Protein AF-A0A195B683-F1 (afdb_monomer_lite)

Structure (mmCIF, N/CA/C/O backbone):
data_AF-A0A195B683-F1
#
_entry.id   AF-A0A195B683-F1
#
loop_
_atom_site.group_PDB
_atom_site.id
_atom_site.type_symbol
_atom_site.label_atom_id
_atom_site.label_alt_id
_atom_site.label_comp_id
_atom_site.label_asym_id
_atom_site.label_entity_id
_atom_site.label_seq_id
_atom_site.pdbx_PDB_ins_code
_atom_site.Cartn_x
_atom_site.Cartn_y
_atom_site.Cartn_z
_atom_site.occupancy
_atom_site.B_iso_or_equiv
_atom_site.auth_seq_id
_atom_site.auth_comp_id
_atom_site.auth_asym_id
_atom_site.auth_atom_id
_atom_site.pdbx_PDB_model_num
ATOM 1 N N . MET A 1 1 ? 30.094 9.099 -14.189 1.00 31.06 1 MET A N 1
ATOM 2 C CA . MET A 1 1 ? 28.803 9.015 -13.476 1.00 31.06 1 MET A CA 1
ATO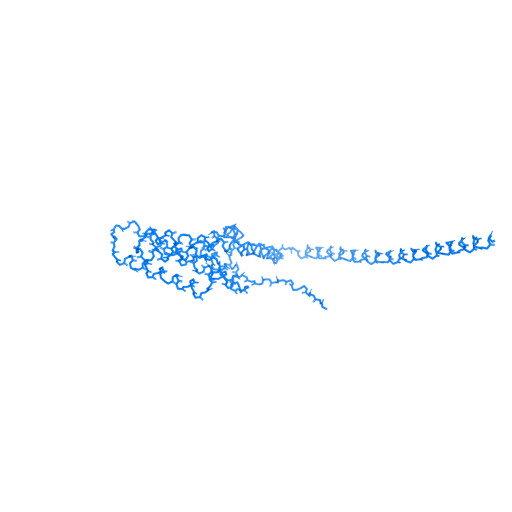M 3 C C . MET A 1 1 ? 27.978 7.927 -14.142 1.00 31.06 1 MET A C 1
ATOM 5 O O . MET A 1 1 ? 27.291 8.203 -15.113 1.00 31.06 1 MET A O 1
ATOM 9 N N . SER A 1 2 ? 28.156 6.676 -13.718 1.00 27.56 2 SER A N 1
ATOM 10 C CA . SER A 1 2 ? 27.418 5.532 -14.259 1.00 27.56 2 SER A CA 1
ATOM 11 C C . SER A 1 2 ? 26.470 5.057 -13.171 1.00 27.56 2 SER A C 1
ATOM 13 O O . SER A 1 2 ? 26.929 4.576 -12.137 1.00 27.56 2 SER A O 1
ATOM 15 N N . LEU A 1 3 ? 25.168 5.241 -13.391 1.00 29.98 3 LEU A N 1
ATOM 16 C CA . LEU A 1 3 ? 24.110 4.561 -12.650 1.00 29.98 3 LEU A CA 1
ATOM 17 C C . LEU A 1 3 ? 24.214 3.078 -13.006 1.00 29.98 3 LEU A C 1
ATOM 19 O O . LEU A 1 3 ? 23.629 2.604 -13.976 1.00 29.98 3 LEU A O 1
ATOM 23 N N . SER A 1 4 ? 25.077 2.372 -12.282 1.00 32.16 4 SER A N 1
ATOM 24 C CA . SER A 1 4 ? 25.203 0.928 -12.385 1.00 32.16 4 SER A CA 1
ATOM 25 C C . SER A 1 4 ? 23.853 0.309 -12.056 1.00 32.16 4 SER A C 1
ATOM 27 O O . SER A 1 4 ? 23.285 0.598 -11.005 1.00 32.16 4 SER A O 1
ATOM 29 N N . ASN A 1 5 ? 23.379 -0.534 -12.973 1.00 33.06 5 ASN A N 1
ATOM 30 C CA . ASN A 1 5 ? 22.256 -1.452 -12.844 1.00 33.06 5 ASN A CA 1
ATOM 31 C C . ASN A 1 5 ? 22.357 -2.289 -11.555 1.00 33.06 5 ASN A C 1
ATOM 33 O O . ASN A 1 5 ? 22.694 -3.473 -11.594 1.00 33.06 5 ASN A O 1
ATOM 37 N N . GLN A 1 6 ? 22.036 -1.700 -10.404 1.00 35.50 6 GLN A N 1
ATOM 38 C CA . GLN A 1 6 ? 21.529 -2.445 -9.264 1.00 35.50 6 GLN A CA 1
ATOM 39 C C . GLN A 1 6 ? 20.121 -2.876 -9.649 1.00 35.50 6 GLN A C 1
ATOM 41 O O . GLN A 1 6 ? 19.120 -2.235 -9.348 1.00 35.50 6 GLN A O 1
ATOM 46 N N . MET A 1 7 ? 20.081 -3.971 -10.401 1.00 35.47 7 MET A N 1
ATOM 47 C CA . MET A 1 7 ? 18.955 -4.881 -10.439 1.00 35.47 7 MET A CA 1
ATOM 48 C C . MET A 1 7 ? 18.571 -5.097 -8.974 1.00 35.47 7 MET A C 1
ATOM 50 O O . MET A 1 7 ? 19.357 -5.682 -8.226 1.00 35.47 7 MET A O 1
ATOM 54 N N . PHE A 1 8 ? 17.451 -4.511 -8.539 1.00 39.09 8 PHE A N 1
ATOM 55 C CA . PHE A 1 8 ? 16.894 -4.710 -7.207 1.00 39.09 8 PHE A CA 1
ATOM 56 C C . PHE A 1 8 ? 16.569 -6.199 -7.091 1.00 39.09 8 PHE A C 1
ATOM 58 O O . PHE A 1 8 ? 15.453 -6.628 -7.365 1.00 39.09 8 PHE A O 1
ATOM 65 N N . LYS A 1 9 ? 17.575 -7.007 -6.738 1.00 39.34 9 LYS A N 1
ATOM 66 C CA . LYS A 1 9 ? 17.395 -8.355 -6.222 1.00 39.34 9 LYS A CA 1
ATOM 67 C C . LYS A 1 9 ? 16.691 -8.158 -4.901 1.00 39.34 9 LYS A C 1
ATOM 69 O O . LYS A 1 9 ? 17.306 -7.947 -3.858 1.00 39.34 9 LYS A O 1
ATOM 74 N N . CYS A 1 10 ? 15.378 -8.077 -5.005 1.00 42.62 10 CYS A N 1
ATOM 75 C CA . CYS A 1 10 ? 14.542 -7.958 -3.858 1.00 42.62 10 CYS A CA 1
ATOM 76 C C . CYS A 1 10 ? 14.497 -9.352 -3.233 1.00 42.62 10 CYS A C 1
ATOM 78 O O . CYS A 1 10 ? 13.567 -10.110 -3.486 1.00 42.62 10 CYS A O 1
ATOM 80 N N . ASP A 1 11 ? 15.448 -9.674 -2.351 1.00 45.75 11 ASP A N 1
ATOM 81 C CA . ASP A 1 11 ? 15.309 -10.763 -1.361 1.00 45.75 11 ASP A CA 1
ATOM 82 C C . ASP A 1 11 ? 14.157 -10.463 -0.363 1.00 45.75 11 ASP A C 1
ATOM 84 O O . ASP A 1 11 ? 14.088 -10.988 0.745 1.00 45.75 11 ASP A O 1
ATOM 88 N N . CYS A 1 12 ? 13.275 -9.530 -0.724 1.00 45.59 12 CYS A N 1
ATOM 89 C CA . CYS A 1 12 ? 12.742 -8.511 0.156 1.00 45.59 12 CYS A CA 1
ATOM 90 C C . CYS A 1 12 ? 11.622 -9.007 1.028 1.00 45.59 12 CYS A C 1
ATOM 92 O O . CYS A 1 12 ? 11.347 -8.403 2.054 1.00 45.59 12 CYS A O 1
ATOM 94 N N . ILE A 1 13 ? 10.917 -10.051 0.616 1.00 52.34 13 ILE A N 1
ATOM 95 C CA . ILE A 1 13 ? 9.709 -10.430 1.313 1.00 52.34 13 ILE A CA 1
ATOM 96 C C . ILE A 1 13 ? 9.697 -11.931 1.334 1.00 52.34 13 ILE A C 1
ATOM 98 O O . ILE A 1 13 ? 9.525 -12.580 0.306 1.00 52.34 13 ILE A O 1
ATOM 102 N N . LYS A 1 14 ? 9.943 -12.472 2.526 1.00 52.38 14 LYS A N 1
ATOM 103 C CA . LYS A 1 14 ? 9.763 -13.884 2.828 1.00 52.38 14 LYS A CA 1
ATOM 104 C C . LYS A 1 14 ? 8.291 -14.213 2.591 1.00 52.38 14 LYS A C 1
ATOM 106 O O . LYS A 1 14 ? 7.502 -14.271 3.528 1.00 52.38 14 LYS A O 1
ATOM 111 N N . THR A 1 15 ? 7.905 -14.467 1.344 1.00 52.03 15 THR A N 1
ATOM 112 C CA . THR A 1 15 ? 6.624 -15.072 0.968 1.00 52.03 15 THR A CA 1
ATOM 113 C C . THR A 1 15 ? 6.647 -16.552 1.342 1.00 52.03 15 THR A C 1
ATOM 115 O O . THR A 1 15 ? 6.271 -17.403 0.536 1.00 52.03 15 THR A O 1
ATOM 118 N N . ASN A 1 16 ? 7.157 -16.872 2.539 1.00 52.22 16 ASN A N 1
ATOM 119 C CA . ASN A 1 16 ? 7.279 -18.221 3.053 1.00 52.22 16 ASN A CA 1
ATOM 120 C C . ASN A 1 16 ? 5.890 -18.858 2.934 1.00 52.22 16 ASN A C 1
ATOM 122 O O . ASN A 1 16 ? 4.948 -18.493 3.643 1.00 52.22 16 ASN A O 1
ATOM 126 N N . ASN A 1 17 ? 5.777 -19.779 1.981 1.00 57.31 17 ASN A N 1
ATOM 127 C CA . ASN A 1 17 ? 4.607 -20.608 1.725 1.00 57.31 17 ASN A CA 1
ATOM 128 C C . ASN A 1 17 ? 3.331 -19.873 1.266 1.00 57.31 17 ASN A C 1
ATOM 130 O O . ASN A 1 17 ? 2.243 -20.337 1.590 1.00 57.31 17 ASN A O 1
ATOM 134 N N . LEU A 1 18 ? 3.414 -18.750 0.539 1.00 65.38 18 LEU A N 1
ATOM 135 C CA . LEU A 1 18 ? 2.233 -18.203 -0.152 1.00 65.38 18 LEU A CA 1
ATOM 136 C C . LEU A 1 18 ? 2.125 -18.737 -1.578 1.00 65.38 18 LEU A C 1
ATOM 138 O O . LEU A 1 18 ? 3.037 -18.571 -2.388 1.00 65.38 18 LEU A O 1
ATOM 142 N N . THR A 1 19 ? 0.982 -19.338 -1.899 1.00 67.19 19 THR A N 1
ATOM 143 C CA . THR A 1 19 ? 0.644 -19.684 -3.282 1.00 67.19 19 THR A CA 1
ATOM 144 C C . THR A 1 19 ? 0.361 -18.421 -4.100 1.00 67.19 19 THR A C 1
ATOM 146 O O . THR A 1 19 ? -0.005 -17.371 -3.567 1.00 67.19 19 THR A O 1
ATOM 149 N N . LYS A 1 20 ? 0.494 -18.515 -5.428 1.00 68.12 20 LYS A N 1
ATOM 150 C CA . LYS A 1 20 ? 0.173 -17.413 -6.352 1.00 68.12 20 LYS A CA 1
ATOM 151 C C . LYS A 1 20 ? -1.263 -16.911 -6.176 1.00 68.12 20 LYS A C 1
ATOM 153 O O . LYS A 1 20 ? -1.506 -15.712 -6.285 1.00 68.12 20 LYS A O 1
ATOM 158 N N . ASP A 1 21 ? -2.194 -17.814 -5.896 1.00 71.44 21 ASP A N 1
ATOM 159 C CA . ASP A 1 21 ? -3.605 -17.476 -5.731 1.00 71.44 21 ASP A CA 1
ATOM 160 C C . ASP A 1 21 ? -3.870 -16.778 -4.397 1.00 71.44 21 ASP A C 1
ATOM 162 O O . ASP A 1 21 ? -4.613 -15.799 -4.365 1.00 71.44 21 ASP A O 1
ATOM 166 N N . GLU A 1 22 ? -3.207 -17.193 -3.315 1.00 73.12 22 GLU A N 1
ATOM 167 C CA . GLU A 1 22 ? -3.260 -16.469 -2.040 1.00 73.12 22 GLU A CA 1
ATOM 168 C C . GLU A 1 22 ? -2.628 -15.087 -2.156 1.00 73.12 22 GLU A C 1
ATOM 170 O O . GLU A 1 22 ? -3.198 -14.108 -1.682 1.00 73.12 22 GLU A O 1
ATOM 175 N N . LEU A 1 23 ? -1.488 -14.981 -2.838 1.00 73.94 23 LEU A N 1
ATOM 176 C CA . LEU A 1 23 ? -0.842 -13.696 -3.056 1.00 73.94 23 LEU A CA 1
ATOM 177 C C . LEU A 1 23 ? -1.712 -12.776 -3.913 1.00 73.94 23 LEU A C 1
ATOM 179 O O . LEU A 1 23 ? -1.875 -11.605 -3.582 1.00 73.94 23 LEU A O 1
ATOM 183 N N . ASN A 1 24 ? -2.307 -13.291 -4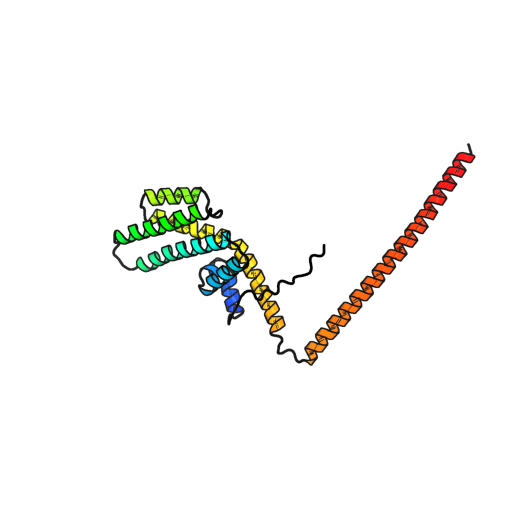.989 1.00 77.12 24 ASN A N 1
ATOM 184 C CA . ASN A 1 24 ? -3.258 -12.522 -5.779 1.00 77.12 24 ASN A CA 1
ATOM 185 C C . ASN A 1 24 ? -4.449 -12.104 -4.922 1.00 77.12 24 ASN A C 1
ATOM 187 O O . ASN A 1 24 ? -4.783 -10.931 -4.934 1.00 77.12 24 ASN A O 1
ATOM 191 N N . ARG A 1 25 ? -5.041 -13.003 -4.128 1.00 81.06 25 ARG A N 1
ATOM 192 C CA . ARG A 1 25 ? -6.162 -12.675 -3.234 1.00 81.06 25 ARG A CA 1
ATOM 193 C C . ARG A 1 25 ? -5.821 -11.525 -2.286 1.00 81.06 25 ARG A C 1
ATOM 195 O O . ARG A 1 25 ? -6.643 -10.631 -2.117 1.00 81.06 25 ARG A O 1
ATOM 202 N N . ILE A 1 26 ? -4.629 -11.558 -1.697 1.00 81.62 26 ILE A N 1
ATOM 203 C CA . ILE A 1 26 ? -4.167 -10.586 -0.703 1.00 81.62 26 ILE A CA 1
ATOM 204 C C . ILE A 1 26 ? -3.789 -9.247 -1.351 1.00 81.62 26 ILE A C 1
ATOM 206 O O . ILE A 1 26 ? -4.126 -8.200 -0.821 1.00 81.62 26 ILE A O 1
ATOM 210 N N . THR A 1 27 ? -3.121 -9.266 -2.506 1.00 78.50 27 THR A N 1
ATOM 211 C CA . THR A 1 27 ? -2.559 -8.063 -3.160 1.00 78.50 27 THR A CA 1
ATOM 212 C C . THR A 1 27 ? -3.458 -7.466 -4.246 1.00 78.50 27 THR A C 1
ATOM 214 O O . THR A 1 27 ? -3.061 -6.535 -4.948 1.00 78.50 27 THR A O 1
ATOM 217 N N . ASP A 1 28 ? -4.651 -8.024 -4.466 1.00 82.19 28 ASP A N 1
ATOM 218 C CA . ASP A 1 28 ? -5.540 -7.576 -5.541 1.00 82.19 28 ASP A CA 1
ATOM 219 C C . ASP A 1 28 ? -6.081 -6.165 -5.300 1.00 82.19 28 ASP A C 1
ATOM 221 O O . ASP A 1 28 ? -6.156 -5.369 -6.237 1.00 82.19 28 ASP A O 1
ATOM 225 N N . ASP A 1 29 ? -6.408 -5.865 -4.045 1.00 85.44 29 ASP A N 1
ATOM 226 C CA . ASP A 1 29 ? -6.981 -4.600 -3.607 1.00 85.44 29 ASP A CA 1
ATOM 227 C C . ASP A 1 29 ? -6.415 -4.204 -2.242 1.00 85.44 29 ASP A C 1
ATOM 229 O O . ASP A 1 29 ? -6.177 -5.067 -1.394 1.00 85.44 29 ASP A O 1
ATOM 233 N N . VAL A 1 30 ? -6.248 -2.899 -2.020 1.00 86.81 30 VAL A N 1
ATOM 234 C CA . VAL A 1 30 ? -5.710 -2.372 -0.761 1.00 86.81 30 VAL A CA 1
ATOM 235 C C . VAL A 1 30 ? -6.564 -2.798 0.436 1.00 86.81 30 VAL A C 1
ATOM 237 O O . VAL A 1 30 ? -6.012 -3.193 1.455 1.00 86.81 30 VAL A O 1
ATOM 240 N N . ASN A 1 31 ? -7.896 -2.853 0.311 1.00 87.56 31 ASN A N 1
ATOM 241 C CA . ASN A 1 31 ? -8.759 -3.348 1.388 1.00 87.56 31 ASN A CA 1
ATOM 242 C C . ASN A 1 31 ? -8.442 -4.796 1.741 1.00 87.56 31 ASN A C 1
ATOM 244 O O . ASN A 1 31 ? -8.392 -5.150 2.914 1.00 87.56 31 ASN A O 1
ATOM 248 N N . LYS A 1 32 ? -8.240 -5.647 0.728 1.00 87.50 32 LYS A N 1
ATOM 249 C CA . LYS A 1 32 ? -7.951 -7.070 0.941 1.00 87.50 32 LYS A CA 1
ATOM 250 C C . LYS A 1 32 ? -6.607 -7.244 1.640 1.00 87.50 32 LYS A C 1
ATOM 252 O O . LYS A 1 32 ? -6.527 -8.041 2.568 1.00 87.50 32 LYS A O 1
ATOM 257 N N . ALA A 1 33 ? -5.601 -6.464 1.245 1.00 86.44 33 ALA A N 1
ATOM 258 C CA . ALA A 1 33 ? -4.298 -6.462 1.897 1.00 86.44 33 ALA A CA 1
ATOM 259 C C . ALA A 1 33 ? -4.394 -5.995 3.353 1.00 86.44 33 ALA A C 1
ATOM 261 O O . ALA A 1 33 ? -3.775 -6.589 4.223 1.00 86.44 33 ALA A O 1
ATOM 262 N N . LEU A 1 34 ? -5.195 -4.966 3.628 1.00 89.62 34 LEU A N 1
ATOM 263 C CA . LEU A 1 34 ? -5.318 -4.397 4.967 1.00 89.62 34 LEU A CA 1
ATOM 264 C C . LEU A 1 34 ? -6.186 -5.234 5.920 1.00 89.62 34 LEU A C 1
ATOM 266 O O . LEU A 1 34 ? -5.936 -5.222 7.123 1.00 89.62 34 LEU A O 1
ATOM 270 N N . ILE A 1 35 ? -7.208 -5.930 5.412 1.00 88.50 35 ILE A N 1
ATOM 271 C CA . ILE A 1 35 ? -8.111 -6.779 6.212 1.00 88.50 35 ILE A CA 1
ATOM 272 C C . ILE A 1 35 ? -7.487 -8.151 6.498 1.00 88.50 35 ILE A C 1
ATOM 274 O O . ILE A 1 35 ? -7.712 -8.710 7.571 1.00 88.50 35 ILE A O 1
ATOM 278 N N . ASP A 1 36 ? -6.732 -8.716 5.552 1.00 86.56 36 ASP A N 1
ATOM 279 C CA . ASP A 1 36 ? -6.058 -10.003 5.739 1.00 86.56 36 ASP A CA 1
ATOM 280 C C . ASP A 1 36 ? -4.853 -9.824 6.686 1.00 86.56 36 ASP A C 1
ATOM 282 O O . ASP A 1 36 ? -3.955 -9.048 6.361 1.00 86.56 36 ASP A O 1
ATOM 286 N N . PRO A 1 37 ? -4.775 -10.529 7.834 1.00 86.62 37 PRO A N 1
ATOM 287 C CA . PRO A 1 37 ? -3.679 -10.350 8.791 1.00 86.62 37 PRO A CA 1
ATOM 288 C C . PRO A 1 37 ? -2.294 -10.565 8.175 1.00 86.62 37 PRO A C 1
ATOM 290 O O . PRO A 1 37 ? -1.349 -9.845 8.489 1.00 86.62 37 PRO A O 1
ATOM 293 N N . LYS A 1 38 ? -2.182 -11.533 7.259 1.00 84.44 38 LYS A N 1
ATOM 294 C CA . LYS A 1 38 ? -0.930 -11.838 6.567 1.00 84.44 38 LYS A CA 1
ATOM 295 C C . LYS A 1 38 ? -0.636 -10.787 5.500 1.00 84.44 38 LYS A C 1
ATOM 297 O O . LYS A 1 38 ? 0.516 -10.410 5.316 1.00 84.44 38 LYS A O 1
ATOM 302 N N . GLY A 1 39 ? -1.661 -10.290 4.812 1.00 86.00 39 GLY A N 1
ATOM 303 C CA . GLY A 1 39 ? -1.542 -9.137 3.917 1.00 86.00 39 GLY A CA 1
ATOM 304 C C . GLY A 1 39 ? -1.046 -7.880 4.615 1.00 86.00 39 GLY A C 1
ATOM 305 O O . GLY A 1 39 ? -0.148 -7.214 4.101 1.00 86.00 39 GLY A O 1
ATOM 306 N N . ASN A 1 40 ? -1.580 -7.614 5.803 1.00 90.25 40 ASN A N 1
ATOM 307 C CA . ASN A 1 40 ? -1.252 -6.450 6.608 1.00 90.25 40 ASN A CA 1
ATOM 308 C C . ASN A 1 40 ? 0.212 -6.509 7.065 1.00 90.25 40 ASN A C 1
ATOM 310 O O . ASN A 1 40 ? 0.959 -5.568 6.821 1.00 90.25 40 ASN A O 1
ATOM 314 N N . GLU A 1 41 ? 0.654 -7.657 7.591 1.00 88.75 41 GLU A N 1
ATOM 315 C CA . GLU A 1 41 ? 2.046 -7.899 8.002 1.00 88.75 41 GLU A CA 1
ATOM 316 C C . GLU A 1 41 ? 3.037 -7.767 6.831 1.00 88.75 41 GLU A C 1
ATOM 318 O O . GLU A 1 41 ? 4.115 -7.175 6.957 1.00 88.75 41 GLU A O 1
ATOM 323 N N . LEU A 1 42 ? 2.677 -8.301 5.659 1.00 85.31 42 LEU A N 1
ATOM 324 C CA . LEU A 1 42 ? 3.500 -8.186 4.453 1.00 85.31 42 LEU A CA 1
ATOM 325 C C . LEU A 1 42 ? 3.608 -6.738 3.984 1.00 85.31 42 LEU A C 1
ATOM 327 O O . LEU A 1 42 ? 4.686 -6.301 3.572 1.00 85.31 42 LEU A O 1
ATOM 331 N N . PHE A 1 43 ? 2.501 -6.002 4.036 1.00 88.44 43 PHE A N 1
ATOM 332 C CA . PHE A 1 43 ? 2.473 -4.604 3.648 1.00 88.44 43 PHE A CA 1
ATOM 333 C C . PHE A 1 43 ? 3.230 -3.728 4.651 1.00 88.44 43 PHE A C 1
ATOM 335 O O . PHE A 1 43 ? 4.017 -2.883 4.235 1.00 88.44 43 PHE A O 1
ATOM 342 N N . GLU A 1 44 ? 3.119 -3.991 5.952 1.00 90.25 44 GLU A N 1
ATOM 343 C CA . GLU A 1 44 ? 3.926 -3.341 6.990 1.00 90.25 44 GLU A CA 1
ATOM 344 C C . GLU A 1 44 ? 5.426 -3.587 6.779 1.00 90.25 44 GLU A C 1
ATOM 346 O O . GLU A 1 44 ? 6.225 -2.647 6.783 1.00 90.25 44 GLU A O 1
ATOM 351 N N . SER A 1 45 ? 5.809 -4.840 6.519 1.00 86.25 45 SER A N 1
ATOM 352 C CA . SER A 1 45 ? 7.198 -5.216 6.234 1.00 86.25 45 SER A CA 1
ATOM 353 C C . SER A 1 45 ? 7.741 -4.463 5.019 1.00 86.25 45 SER A C 1
ATOM 355 O O . SER A 1 45 ? 8.862 -3.952 5.051 1.00 86.25 45 SER A O 1
ATOM 357 N N . TYR A 1 46 ? 6.926 -4.344 3.969 1.00 85.62 46 TYR A N 1
ATOM 358 C CA . TYR A 1 46 ? 7.243 -3.549 2.788 1.00 85.62 46 TYR A CA 1
ATOM 359 C C . TYR A 1 46 ? 7.447 -2.068 3.137 1.00 85.62 46 TYR A C 1
ATOM 361 O O . TYR A 1 46 ? 8.487 -1.494 2.811 1.00 85.62 46 TYR A O 1
ATOM 369 N N . LEU A 1 47 ? 6.504 -1.447 3.846 1.00 88.38 47 LEU A N 1
ATOM 370 C CA . LEU A 1 47 ? 6.595 -0.034 4.218 1.00 88.38 47 LEU A CA 1
ATOM 371 C C . LEU A 1 47 ? 7.833 0.253 5.080 1.00 88.38 47 LEU A C 1
ATOM 373 O O . LEU A 1 47 ? 8.542 1.231 4.838 1.00 88.38 47 LEU A O 1
ATOM 377 N N . SER A 1 48 ? 8.139 -0.636 6.026 1.00 86.44 48 SER A N 1
ATOM 378 C CA . SER A 1 48 ? 9.318 -0.556 6.892 1.00 86.44 48 SER A CA 1
ATOM 379 C C . SER A 1 48 ? 10.624 -0.678 6.112 1.00 86.44 48 SER A C 1
ATOM 381 O O . SER A 1 48 ? 11.524 0.155 6.252 1.00 86.44 48 SER A O 1
ATOM 383 N N . GLN A 1 49 ? 10.716 -1.662 5.217 1.00 82.81 49 GLN A N 1
ATOM 384 C CA . GLN A 1 49 ? 11.918 -1.905 4.425 1.00 82.81 49 GLN A CA 1
ATOM 385 C C . GLN A 1 49 ? 12.272 -0.724 3.516 1.00 82.81 49 GLN A C 1
ATOM 387 O O . GLN A 1 49 ? 13.442 -0.346 3.412 1.00 82.81 49 GLN A O 1
ATOM 392 N N . PHE A 1 50 ? 11.267 -0.134 2.869 1.00 82.12 50 PHE A N 1
ATOM 393 C CA . PHE A 1 50 ? 11.448 1.009 1.975 1.00 82.12 50 PHE A CA 1
ATOM 394 C C . PHE A 1 50 ? 11.383 2.361 2.701 1.00 82.12 50 PHE A C 1
ATOM 396 O O . PHE A 1 50 ? 11.529 3.401 2.060 1.00 82.12 50 PHE A O 1
ATOM 403 N N . LYS A 1 51 ? 11.244 2.354 4.035 1.00 86.31 51 LYS A N 1
ATOM 404 C CA . LYS A 1 51 ? 11.209 3.543 4.902 1.00 86.31 51 LYS A CA 1
ATOM 405 C C . LYS A 1 51 ? 10.093 4.528 4.540 1.00 86.31 51 LYS A C 1
ATOM 407 O O . LYS A 1 51 ? 10.275 5.741 4.630 1.00 86.31 51 LYS A O 1
ATOM 412 N N . PHE A 1 52 ? 8.929 4.012 4.160 1.00 87.06 52 PHE A N 1
ATOM 413 C CA . PHE A 1 52 ? 7.723 4.811 3.959 1.00 87.06 52 PHE A CA 1
ATOM 414 C C . PHE A 1 52 ? 7.097 5.154 5.318 1.00 87.06 52 PHE A C 1
ATOM 416 O O . PHE A 1 52 ? 6.139 4.511 5.743 1.00 87.06 52 PHE A O 1
ATOM 423 N N . LEU A 1 53 ? 7.668 6.143 6.013 1.00 86.38 53 LEU A N 1
ATOM 424 C CA . LEU A 1 53 ? 7.256 6.542 7.366 1.00 86.38 53 LEU A CA 1
ATOM 425 C C . LEU A 1 53 ? 5.777 6.953 7.418 1.00 86.38 53 LEU A C 1
ATOM 427 O O . LEU A 1 53 ? 5.018 6.358 8.177 1.00 86.38 53 LEU A O 1
ATOM 431 N N . ASP A 1 54 ? 5.338 7.850 6.534 1.00 85.69 54 ASP A N 1
ATOM 432 C CA . ASP A 1 54 ? 3.934 8.287 6.451 1.00 85.69 54 ASP A CA 1
ATOM 433 C C . ASP A 1 54 ? 2.979 7.115 6.173 1.00 85.69 54 ASP A C 1
ATOM 435 O O . ASP A 1 54 ? 1.865 7.050 6.699 1.00 85.69 54 ASP A O 1
ATOM 439 N N . GLY A 1 55 ? 3.440 6.146 5.375 1.00 87.38 55 GLY A N 1
ATOM 440 C CA . GLY A 1 55 ? 2.720 4.907 5.106 1.00 87.38 55 GLY A CA 1
ATOM 441 C C . GLY A 1 55 ? 2.599 4.029 6.351 1.00 87.38 55 GLY A C 1
ATOM 442 O O . GLY A 1 55 ? 1.517 3.528 6.638 1.00 87.38 55 GLY A O 1
ATOM 443 N N . LEU A 1 56 ? 3.673 3.863 7.130 1.00 89.56 56 LEU A N 1
ATOM 444 C CA . LEU A 1 56 ? 3.638 3.107 8.389 1.00 89.56 56 LEU A CA 1
ATOM 445 C C . LEU A 1 56 ? 2.683 3.736 9.401 1.00 89.56 56 LEU A C 1
ATOM 447 O O . LEU A 1 56 ? 1.916 3.024 10.053 1.00 89.56 56 LEU A O 1
ATOM 451 N N . VAL A 1 57 ? 2.711 5.062 9.525 1.00 89.31 57 VAL A N 1
ATOM 452 C CA . VAL A 1 57 ? 1.818 5.778 10.437 1.00 89.31 57 VAL A CA 1
ATOM 453 C C . VAL A 1 57 ? 0.366 5.651 9.965 1.00 89.31 57 VAL A C 1
ATOM 455 O O . VAL A 1 57 ? -0.504 5.307 10.767 1.00 89.31 57 VAL A O 1
ATOM 458 N N . SER A 1 58 ? 0.106 5.816 8.663 1.00 90.94 58 SER A N 1
ATOM 459 C CA . SER A 1 58 ? -1.227 5.612 8.072 1.00 90.94 58 SER A CA 1
ATOM 460 C C . SER A 1 58 ? -1.735 4.181 8.281 1.00 90.94 58 SER A C 1
ATOM 462 O O . SER A 1 58 ? -2.900 3.984 8.621 1.00 90.94 58 SER A O 1
ATOM 464 N N . LEU A 1 59 ? -0.865 3.175 8.146 1.00 91.81 59 LEU A N 1
ATOM 465 C CA . LEU A 1 59 ? -1.204 1.770 8.384 1.00 91.81 59 LEU A CA 1
ATOM 466 C C . LEU A 1 59 ? -1.537 1.506 9.857 1.00 91.81 59 LEU A C 1
ATOM 468 O O . LEU A 1 59 ? -2.554 0.880 10.161 1.00 91.81 59 LEU A O 1
ATOM 472 N N . ARG A 1 60 ? -0.728 2.025 10.787 1.00 91.31 60 ARG A N 1
ATOM 473 C CA . ARG A 1 60 ? -0.982 1.905 12.231 1.00 91.31 60 ARG A CA 1
ATOM 474 C C . ARG A 1 60 ? -2.305 2.564 12.620 1.00 91.31 60 ARG A C 1
ATOM 476 O O . ARG A 1 60 ? -3.070 2.000 13.408 1.00 91.31 60 ARG A O 1
ATOM 483 N N . LEU A 1 61 ? -2.582 3.740 12.061 1.00 90.88 61 LEU A N 1
ATOM 484 C CA . LEU A 1 61 ? -3.815 4.476 12.312 1.00 90.88 61 LEU A CA 1
ATOM 485 C C . LEU A 1 61 ? -5.035 3.732 11.753 1.00 90.88 61 LEU A C 1
ATOM 487 O O . LEU A 1 61 ? -6.022 3.561 12.473 1.00 90.88 61 LEU A O 1
ATOM 491 N N . TYR A 1 62 ? -4.937 3.205 10.528 1.00 92.88 62 TYR A N 1
ATOM 492 C CA . TYR A 1 62 ? -5.953 2.333 9.939 1.00 92.88 62 TYR A CA 1
ATOM 493 C C . TYR A 1 62 ? -6.236 1.114 10.829 1.00 92.88 62 TYR A C 1
ATOM 495 O O . TYR A 1 62 ? -7.397 0.852 11.156 1.00 92.88 62 TYR A O 1
ATOM 503 N N . ASN A 1 63 ? -5.193 0.399 11.266 1.00 91.50 63 ASN A N 1
ATOM 504 C CA . ASN A 1 63 ? -5.323 -0.799 12.100 1.00 91.50 63 ASN A CA 1
ATOM 505 C C . ASN A 1 63 ? -6.015 -0.474 13.430 1.00 91.50 63 ASN A C 1
ATOM 507 O O . ASN A 1 63 ? -7.003 -1.117 13.781 1.00 91.50 63 ASN A O 1
ATOM 511 N N . THR A 1 64 ? -5.585 0.598 14.101 1.00 90.19 64 THR A N 1
ATOM 512 C CA . THR A 1 64 ? -6.187 1.057 15.364 1.00 90.19 64 THR A CA 1
ATOM 513 C C . THR A 1 64 ? -7.669 1.413 15.188 1.00 90.19 64 THR A C 1
ATOM 515 O O . THR A 1 64 ? -8.509 1.010 15.994 1.00 90.19 64 THR A O 1
ATOM 518 N N . CYS A 1 65 ? -8.028 2.140 14.123 1.00 90.31 65 CYS A N 1
ATOM 519 C CA . CYS A 1 65 ? -9.426 2.482 13.846 1.00 90.31 65 CYS A CA 1
ATOM 520 C C . CYS A 1 65 ? -10.260 1.231 13.537 1.00 90.31 65 CYS A C 1
ATOM 522 O O . CYS A 1 65 ? -11.371 1.083 14.047 1.00 90.31 65 CYS A O 1
ATOM 524 N N . SER A 1 66 ? -9.717 0.308 12.740 1.00 89.44 66 SER A N 1
ATOM 525 C CA . SER A 1 66 ? -10.370 -0.952 12.374 1.00 89.44 66 SER A CA 1
ATOM 526 C C . SER A 1 66 ? -10.645 -1.829 13.599 1.00 89.44 66 SER A C 1
ATOM 528 O O . SER A 1 66 ? -11.755 -2.339 13.755 1.00 89.44 66 SER A O 1
ATOM 530 N N . GLU A 1 67 ? -9.683 -1.947 14.516 1.00 89.38 67 GLU A N 1
ATOM 531 C CA . GLU A 1 67 ? -9.847 -2.666 15.785 1.00 89.38 67 GLU A CA 1
ATOM 532 C C . GLU A 1 67 ? -10.977 -2.077 16.637 1.00 89.38 67 GLU A C 1
ATOM 534 O O . GLU A 1 67 ? -11.859 -2.811 17.089 1.00 89.38 67 GLU A O 1
ATOM 539 N N . ILE A 1 68 ? -11.010 -0.750 16.805 1.00 86.31 68 ILE A N 1
ATOM 540 C CA . ILE A 1 68 ? -12.055 -0.066 17.585 1.00 86.31 68 ILE A CA 1
ATOM 541 C C . ILE A 1 68 ? -13.443 -0.297 16.980 1.00 86.31 68 ILE A C 1
ATOM 543 O O . ILE A 1 68 ? -14.404 -0.546 17.715 1.00 86.31 68 ILE A O 1
ATOM 547 N N . LEU A 1 69 ? -13.558 -0.218 15.654 1.00 86.44 69 LEU A N 1
ATOM 548 C CA . LEU A 1 69 ? -14.820 -0.422 14.943 1.00 86.44 69 LEU A CA 1
ATOM 549 C C . LEU A 1 69 ? -15.290 -1.886 15.055 1.00 86.44 69 LEU A C 1
ATOM 551 O O . LEU A 1 69 ? -16.448 -2.140 15.402 1.00 86.44 69 LEU A O 1
ATOM 555 N N . ASN A 1 70 ? -14.385 -2.855 14.882 1.00 83.50 70 ASN A N 1
ATOM 556 C CA . ASN A 1 70 ? -14.693 -4.288 14.963 1.00 83.50 70 ASN A CA 1
ATOM 557 C C . ASN A 1 70 ? -15.071 -4.746 16.382 1.00 83.50 70 ASN A C 1
ATOM 559 O O . ASN A 1 70 ? -16.013 -5.525 16.556 1.00 83.50 70 ASN A O 1
ATOM 563 N N . GLU A 1 71 ? -14.393 -4.241 17.420 1.00 78.56 71 GLU A N 1
ATOM 564 C CA . GLU A 1 71 ? -14.748 -4.516 18.821 1.00 78.56 71 GLU A CA 1
ATOM 565 C C . GLU A 1 71 ? -16.192 -4.103 19.147 1.00 78.56 71 GLU A C 1
ATOM 567 O O . GLU A 1 71 ? -16.871 -4.751 19.953 1.00 78.56 71 GLU A O 1
ATOM 572 N N . LYS A 1 72 ? -16.683 -3.022 18.529 1.00 65.44 72 LYS A N 1
ATOM 573 C CA . LYS A 1 72 ? -18.053 -2.535 18.732 1.00 65.44 72 LYS A CA 1
ATOM 574 C C . LYS A 1 72 ? -19.073 -3.323 17.915 1.00 65.44 72 LYS A C 1
ATOM 576 O O . LYS A 1 72 ? -20.146 -3.601 18.454 1.00 65.44 72 LYS A O 1
ATOM 581 N N . GLN A 1 73 ? -18.735 -3.739 16.693 1.00 62.66 73 GLN A N 1
ATOM 582 C CA . GLN A 1 73 ? -19.581 -4.620 15.878 1.00 62.66 73 GLN A CA 1
ATOM 583 C C . GLN A 1 73 ? -19.902 -5.919 16.640 1.00 62.66 73 GLN A C 1
ATOM 585 O O . GLN A 1 73 ? -21.070 -6.287 16.779 1.00 62.66 73 GLN A O 1
ATOM 590 N N . ASN A 1 74 ? -18.881 -6.537 17.245 1.00 58.38 74 ASN A N 1
ATOM 591 C CA . ASN A 1 74 ? -19.000 -7.804 17.974 1.00 58.38 74 ASN A CA 1
ATOM 592 C C . ASN A 1 74 ? -19.732 -7.682 19.324 1.00 58.38 74 ASN A C 1
ATOM 594 O O . ASN A 1 74 ? -20.364 -8.639 19.766 1.00 58.38 74 ASN A O 1
ATOM 598 N N . ARG A 1 75 ? -19.695 -6.509 19.977 1.00 58.94 75 ARG A N 1
ATOM 599 C CA . ARG A 1 75 ? -20.438 -6.250 21.229 1.00 58.94 75 ARG A CA 1
ATOM 600 C C . ARG A 1 75 ? -21.881 -5.783 21.020 1.00 58.94 75 ARG A C 1
ATOM 602 O O . ARG A 1 75 ? -22.643 -5.787 21.981 1.00 58.94 75 ARG A O 1
ATOM 609 N N . SER A 1 76 ? -22.276 -5.384 19.808 1.00 52.97 76 SER A N 1
ATOM 610 C CA . SER A 1 76 ? -23.656 -4.945 19.527 1.00 52.97 76 SER A CA 1
ATOM 611 C C . SER A 1 76 ? -24.699 -6.059 19.714 1.00 52.97 76 SER A C 1
ATOM 613 O O . SER A 1 76 ? -25.856 -5.772 20.009 1.00 52.97 76 SER A O 1
ATOM 615 N N . SER A 1 77 ? -24.266 -7.322 19.648 1.00 51.75 77 SER A N 1
ATOM 616 C CA . SER A 1 77 ? -25.085 -8.515 19.889 1.00 51.75 77 SER A CA 1
ATOM 617 C C . SER A 1 77 ? -25.367 -8.795 21.372 1.00 51.75 77 SER A C 1
ATOM 619 O O . SER A 1 77 ? -26.173 -9.669 21.684 1.00 51.75 77 SER A O 1
ATOM 621 N N . GLN A 1 78 ? -24.715 -8.086 22.300 1.00 43.78 78 GLN A N 1
ATOM 622 C CA . GLN A 1 78 ? -24.885 -8.262 23.743 1.00 43.78 78 GLN A CA 1
ATOM 623 C C . GLN A 1 78 ? -25.471 -6.982 24.347 1.00 43.78 78 GLN A C 1
ATOM 625 O O . GLN A 1 78 ? -24.784 -5.990 24.592 1.00 43.78 78 GLN A O 1
ATOM 630 N N . SER A 1 79 ? -26.787 -7.009 24.559 1.00 45.53 79 SER A N 1
ATOM 631 C CA . SER A 1 79 ? -27.549 -5.963 25.231 1.00 45.53 79 SER A CA 1
ATOM 632 C C . SER A 1 79 ? -26.997 -5.710 26.636 1.00 45.53 79 SER A C 1
ATOM 634 O O . SER A 1 79 ? -27.140 -6.559 27.514 1.00 45.53 79 SER A O 1
ATOM 636 N N . ASN A 1 80 ? -26.321 -4.572 26.812 1.00 48.16 80 ASN A N 1
ATOM 637 C CA . ASN A 1 80 ? -26.420 -3.615 27.925 1.00 48.16 80 ASN A CA 1
ATOM 638 C C . ASN A 1 80 ? -25.220 -2.654 27.840 1.00 48.16 80 ASN A C 1
ATOM 640 O O . ASN A 1 80 ? -24.072 -3.007 28.113 1.00 48.16 80 ASN A O 1
ATOM 644 N N . LEU A 1 81 ? -25.491 -1.427 27.395 1.00 49.66 81 LEU A N 1
ATOM 645 C CA . LEU A 1 81 ? -24.520 -0.342 27.269 1.00 49.66 81 LEU A CA 1
ATOM 646 C C . LEU A 1 81 ? -24.151 0.198 28.658 1.00 49.66 81 LEU A C 1
ATOM 648 O O . LEU A 1 81 ? -24.901 0.973 29.238 1.00 49.66 81 LEU A O 1
ATOM 652 N N . SER A 1 82 ? -22.987 -0.201 29.172 1.00 62.47 82 SER A N 1
ATOM 653 C CA . SER A 1 82 ? -22.360 0.444 30.332 1.00 62.47 82 SER A CA 1
ATOM 654 C C . SER A 1 82 ? -21.697 1.764 29.917 1.00 62.47 82 SER A C 1
ATOM 656 O O . SER A 1 82 ? -21.057 1.832 28.863 1.00 62.47 82 SER A O 1
ATOM 658 N N . GLU A 1 83 ? -21.811 2.790 30.759 1.00 61.09 83 GLU A N 1
ATOM 659 C CA . GLU A 1 83 ? -21.090 4.075 30.697 1.00 61.09 83 GLU A CA 1
ATOM 660 C C . GLU A 1 83 ? -19.564 3.872 30.543 1.00 61.09 83 GLU A C 1
ATOM 662 O O . GLU A 1 83 ? -18.891 4.576 29.789 1.00 61.09 83 GLU A O 1
ATOM 667 N N . GLU A 1 84 ? -19.049 2.779 31.111 1.00 63.28 84 GLU A N 1
ATOM 668 C CA . GLU A 1 84 ? -17.668 2.293 30.990 1.00 63.28 84 GLU A CA 1
ATOM 669 C C . GLU A 1 84 ? -17.243 2.009 29.531 1.00 63.28 84 GLU A C 1
ATOM 671 O O . GLU A 1 84 ? -16.092 2.207 29.144 1.00 63.28 84 GLU A O 1
ATOM 676 N N . SER A 1 85 ? -18.184 1.602 28.670 1.00 76.06 85 SER A N 1
ATOM 677 C CA . SER A 1 85 ? -17.945 1.317 27.245 1.00 76.06 85 SER A CA 1
ATOM 678 C C . SER A 1 85 ? -17.755 2.586 26.407 1.00 76.06 85 SER A C 1
ATOM 680 O O . SER A 1 85 ? -17.072 2.544 25.373 1.00 76.06 85 SER A O 1
ATOM 682 N N . LEU A 1 86 ? -18.379 3.695 26.821 1.00 79.19 86 LEU A N 1
ATOM 683 C CA . LEU A 1 86 ? -18.235 5.002 26.180 1.00 79.19 86 LEU A CA 1
ATOM 684 C C . LEU A 1 86 ? -16.946 5.684 26.636 1.00 79.19 86 LEU A C 1
ATOM 686 O O . LEU A 1 86 ? -16.213 6.194 25.792 1.00 79.19 86 LEU A O 1
ATOM 690 N N . GLU A 1 87 ? -16.623 5.618 27.927 1.00 83.44 87 GLU A N 1
ATOM 691 C CA . GLU A 1 87 ? -15.388 6.202 28.463 1.00 83.44 87 GLU A CA 1
ATOM 692 C C . GLU A 1 87 ? -14.139 5.510 27.885 1.00 83.44 87 GLU A C 1
ATOM 694 O O . GLU A 1 87 ? -13.175 6.170 27.482 1.00 83.44 87 GLU A O 1
ATOM 699 N N . LEU A 1 88 ? -14.188 4.182 27.712 1.00 86.12 88 LEU A N 1
ATOM 700 C CA . LEU A 1 88 ? -13.156 3.426 26.996 1.00 86.12 88 LEU A CA 1
ATOM 701 C C . LEU A 1 88 ? -13.023 3.881 25.531 1.00 86.12 88 LEU A C 1
ATOM 703 O O . LEU A 1 88 ? -11.908 4.058 25.044 1.00 86.12 88 LEU A O 1
ATOM 707 N N . LEU A 1 89 ? -14.141 4.105 24.827 1.00 85.06 89 LEU A N 1
ATOM 708 C CA . LEU A 1 89 ? -14.122 4.598 23.444 1.00 85.06 89 LEU A CA 1
ATOM 709 C C . LEU A 1 89 ? -13.497 5.994 23.368 1.00 85.06 89 LEU A C 1
ATOM 711 O O . LEU A 1 89 ? -12.614 6.216 22.547 1.00 85.06 89 LEU A O 1
ATOM 715 N N . ILE A 1 90 ? -13.901 6.911 24.247 1.00 87.56 90 ILE A N 1
ATOM 716 C CA . ILE A 1 90 ? -13.332 8.262 24.329 1.00 87.56 90 ILE A CA 1
ATOM 717 C C . ILE A 1 90 ? -11.824 8.188 24.586 1.00 87.56 90 ILE A C 1
ATOM 719 O O . ILE A 1 90 ? -11.059 8.920 23.962 1.00 87.56 90 ILE A O 1
ATOM 723 N N . THR A 1 91 ? -11.381 7.283 25.460 1.00 89.62 91 THR A N 1
ATOM 724 C CA . THR A 1 91 ? -9.957 7.084 25.765 1.00 89.62 91 THR A CA 1
ATOM 725 C C . THR A 1 91 ? -9.181 6.619 24.534 1.00 89.62 91 THR A C 1
ATOM 727 O O . THR A 1 91 ? -8.160 7.216 24.195 1.00 89.62 91 THR A O 1
ATOM 730 N N . LYS A 1 92 ? -9.693 5.620 23.803 1.00 89.12 92 LYS A N 1
ATOM 731 C CA . LYS A 1 92 ? -9.074 5.141 22.555 1.00 89.12 92 LYS A CA 1
ATOM 732 C C . LYS A 1 92 ? -9.049 6.222 21.466 1.00 89.12 92 LYS A C 1
ATOM 734 O O . LYS A 1 92 ? -8.031 6.403 20.805 1.00 89.12 92 LYS A O 1
ATOM 739 N N . VAL A 1 93 ? -10.125 6.998 21.320 1.00 88.56 93 VAL A N 1
ATOM 740 C CA . VAL A 1 93 ? -10.189 8.104 20.349 1.00 88.56 93 VAL A CA 1
ATOM 741 C C . VAL A 1 93 ? -9.215 9.234 20.713 1.00 88.56 93 VAL A C 1
ATOM 743 O O . VAL A 1 93 ? -8.580 9.805 19.829 1.00 88.56 93 VAL A O 1
ATOM 746 N N . LYS A 1 94 ? -9.024 9.531 22.005 1.00 90.00 94 LYS A N 1
ATOM 747 C CA . LYS A 1 94 ? -7.997 10.485 22.461 1.00 90.00 94 LYS A CA 1
ATOM 748 C C . LYS A 1 94 ? -6.581 10.019 22.122 1.00 90.00 94 LYS A C 1
ATOM 750 O O . LYS A 1 94 ? -5.756 10.854 21.766 1.00 90.00 94 LYS A O 1
ATOM 755 N N . MET A 1 95 ? -6.300 8.716 22.208 1.00 89.12 95 MET A N 1
ATOM 756 C CA . MET A 1 95 ? -5.009 8.172 21.773 1.00 89.12 95 MET A CA 1
ATOM 757 C C . MET A 1 95 ? -4.797 8.368 20.272 1.00 89.12 95 MET A C 1
ATOM 759 O O . MET A 1 95 ? -3.738 8.843 19.881 1.00 89.12 95 MET A O 1
ATOM 763 N N . ILE A 1 96 ? -5.817 8.093 19.452 1.00 88.31 96 ILE A N 1
ATOM 764 C CA . ILE A 1 96 ? -5.768 8.342 18.004 1.00 88.31 96 ILE A CA 1
ATOM 765 C C . ILE A 1 96 ? -5.472 9.810 17.706 1.00 88.31 96 ILE A C 1
ATOM 767 O O . ILE A 1 96 ? -4.563 10.104 16.936 1.00 88.31 96 ILE A O 1
ATOM 771 N N . LYS A 1 97 ? -6.205 10.728 18.346 1.00 88.38 97 LYS A N 1
ATOM 772 C CA . LYS A 1 97 ? -5.978 12.166 18.188 1.00 88.38 97 LYS A CA 1
ATOM 773 C C . LYS A 1 97 ? -4.519 12.527 18.478 1.00 88.38 97 LYS A C 1
ATOM 775 O O . LYS A 1 97 ? -3.886 13.192 17.668 1.00 88.38 97 LYS A O 1
ATOM 780 N N . LYS A 1 98 ? -3.994 12.046 19.607 1.00 87.69 98 LYS A N 1
ATOM 781 C CA . LYS A 1 98 ? -2.611 12.289 20.016 1.00 87.69 98 LYS A CA 1
ATOM 782 C C . LYS A 1 98 ? -1.612 11.775 18.972 1.00 87.69 98 LYS A C 1
ATOM 784 O O . LYS A 1 98 ? -0.689 12.495 18.629 1.00 87.69 98 LYS A O 1
ATOM 789 N N . THR A 1 99 ? -1.823 10.577 18.426 1.00 85.81 99 THR A N 1
ATOM 790 C CA . THR A 1 99 ? -0.966 10.031 17.361 1.00 85.81 99 THR A CA 1
ATOM 791 C C . THR A 1 99 ? -0.995 10.887 16.095 1.00 85.81 99 THR A C 1
ATOM 793 O O . THR A 1 99 ? 0.056 11.113 15.509 1.00 85.81 99 THR A O 1
ATOM 796 N N . ILE A 1 100 ? -2.163 11.394 15.686 1.00 85.19 100 ILE A N 1
ATOM 797 C CA . ILE A 1 100 ? -2.267 12.270 14.507 1.00 85.19 100 ILE A CA 1
ATOM 798 C C . ILE A 1 100 ? -1.506 13.587 14.732 1.00 85.19 100 ILE A C 1
ATOM 800 O O . ILE A 1 100 ? -0.827 14.056 13.824 1.00 85.19 100 ILE A O 1
ATOM 804 N N . GLU A 1 101 ? -1.604 14.167 15.932 1.00 84.12 101 GLU A N 1
ATOM 805 C C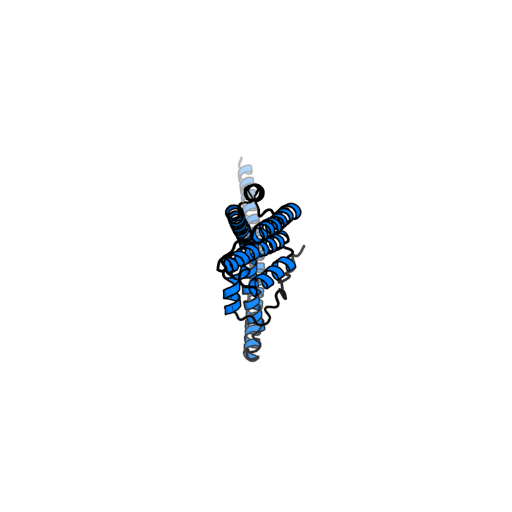A . GLU A 1 101 ? -0.915 15.414 16.294 1.00 84.12 101 GLU A CA 1
ATOM 806 C C . GLU A 1 101 ? 0.609 15.240 16.443 1.00 84.12 101 GLU A C 1
ATOM 808 O O . GLU A 1 101 ? 1.357 16.148 16.093 1.00 84.12 101 GLU A O 1
ATOM 813 N N . GLU A 1 102 ? 1.079 14.100 16.961 1.00 84.62 102 GLU A N 1
ATOM 814 C CA . GLU A 1 102 ? 2.512 13.832 17.179 1.00 84.62 102 GLU A CA 1
ATOM 815 C C . GLU A 1 102 ? 3.262 13.459 15.893 1.00 84.62 102 GLU A C 1
ATOM 817 O O . GLU A 1 102 ? 4.430 13.814 15.750 1.00 84.62 102 GLU A O 1
ATOM 822 N N . GLU A 1 103 ? 2.607 12.751 14.973 1.00 79.62 103 GLU A N 1
ATOM 823 C CA . GLU A 1 103 ? 3.233 12.200 13.760 1.00 79.62 103 GLU A CA 1
ATOM 824 C C . GLU A 1 103 ? 2.991 13.063 12.502 1.00 79.62 103 GLU A C 1
ATOM 826 O O . GLU A 1 103 ? 3.390 12.662 11.414 1.00 79.62 103 GLU A O 1
ATOM 831 N N . ASP A 1 104 ? 2.326 14.223 12.634 1.00 73.50 104 ASP A N 1
ATOM 832 C CA . ASP A 1 104 ? 2.011 15.182 11.551 1.00 73.50 104 ASP A CA 1
ATOM 833 C C . ASP A 1 104 ? 1.489 14.508 10.265 1.00 73.50 104 ASP A C 1
ATOM 835 O O . ASP A 1 104 ? 2.028 14.647 9.163 1.00 73.50 104 ASP A O 1
ATOM 839 N N . ILE A 1 105 ? 0.441 13.694 10.421 1.00 74.12 105 ILE A N 1
ATOM 840 C CA . ILE A 1 105 ? -0.057 12.827 9.349 1.00 74.12 105 ILE A CA 1
ATOM 841 C C . ILE A 1 105 ? -0.711 13.664 8.247 1.00 74.12 105 ILE A C 1
ATOM 843 O O . ILE A 1 105 ? -1.866 14.071 8.358 1.00 74.12 105 ILE A O 1
ATOM 847 N N . THR A 1 106 ? -0.014 13.809 7.122 1.00 75.00 106 THR A N 1
ATOM 848 C CA . THR A 1 106 ? -0.499 14.540 5.936 1.00 75.00 106 THR A CA 1
ATOM 849 C C . THR A 1 106 ? -1.769 13.950 5.316 1.00 75.00 106 THR A C 1
ATOM 851 O O . THR A 1 106 ? -2.510 14.660 4.640 1.00 75.00 106 THR A O 1
ATOM 854 N N . ALA A 1 107 ? -2.042 12.663 5.556 1.00 74.12 107 ALA A N 1
ATOM 855 C CA . ALA A 1 107 ? -3.248 11.984 5.088 1.00 74.12 107 ALA A CA 1
ATOM 856 C C . ALA A 1 107 ? -4.530 12.450 5.798 1.00 74.12 107 ALA A C 1
ATOM 858 O O . ALA A 1 107 ? -5.618 12.238 5.273 1.00 74.12 107 ALA A O 1
ATOM 859 N N . ILE A 1 108 ? -4.427 13.055 6.987 1.00 82.12 108 ILE A N 1
ATOM 860 C CA . ILE A 1 108 ? -5.592 13.516 7.743 1.00 82.12 108 ILE A CA 1
ATOM 861 C C . ILE A 1 108 ? -5.709 15.025 7.596 1.00 82.12 108 ILE A C 1
ATOM 863 O O . ILE A 1 108 ? -4.885 15.786 8.098 1.00 82.12 108 ILE A O 1
ATOM 867 N N . ASP A 1 109 ? -6.766 15.461 6.918 1.00 83.19 109 ASP A N 1
ATOM 868 C CA . ASP A 1 109 ? -6.998 16.880 6.717 1.00 83.19 109 ASP A CA 1
ATOM 869 C C . ASP A 1 109 ? -7.457 17.600 8.004 1.00 83.19 109 ASP A C 1
ATOM 871 O O . ASP A 1 109 ? -7.892 17.021 9.010 1.00 83.19 109 ASP A O 1
ATOM 875 N N . PHE A 1 110 ? -7.389 18.929 7.953 1.00 83.81 110 PHE A N 1
ATOM 876 C CA . PHE A 1 110 ? -7.820 19.792 9.048 1.00 83.81 110 PHE A CA 1
ATOM 877 C C . PHE A 1 110 ? -9.317 19.639 9.390 1.00 83.81 110 PHE A C 1
ATOM 879 O O . PHE A 1 110 ? -9.724 19.847 10.542 1.00 83.81 110 PHE A O 1
ATOM 886 N N . HIS A 1 111 ? -10.160 19.278 8.418 1.00 85.56 111 HIS A N 1
ATOM 887 C CA . HIS A 1 111 ? -11.601 19.136 8.618 1.00 85.56 111 HIS A CA 1
ATOM 888 C C . HIS A 1 111 ? -11.938 17.887 9.437 1.00 85.56 111 HIS A C 1
ATOM 890 O O . HIS A 1 111 ? -12.747 17.973 10.363 1.00 85.56 111 HIS A O 1
ATOM 896 N N . ILE A 1 112 ? -11.263 16.768 9.182 1.00 86.88 112 ILE A N 1
ATOM 897 C CA . ILE A 1 112 ? -11.378 15.523 9.944 1.00 86.88 112 ILE A CA 1
ATOM 898 C C . ILE A 1 112 ? -10.895 15.738 11.375 1.00 86.88 112 ILE A C 1
ATOM 900 O O . ILE A 1 112 ? -11.580 15.332 12.316 1.00 86.88 112 ILE A O 1
ATOM 904 N N . MET A 1 113 ? -9.781 16.451 11.565 1.00 87.19 113 MET A N 1
ATOM 905 C CA . MET A 1 113 ? -9.305 16.812 12.905 1.00 87.19 113 MET A CA 1
ATOM 906 C C . MET A 1 113 ? -10.313 17.703 13.654 1.00 87.19 113 MET A C 1
ATOM 908 O O . MET A 1 113 ? -10.584 17.513 14.843 1.00 87.19 113 MET A O 1
ATOM 912 N N . THR A 1 114 ? -10.924 18.663 12.959 1.00 88.38 114 THR A N 1
ATOM 913 C CA . THR A 1 114 ? -11.966 19.526 13.536 1.00 88.38 114 THR A CA 1
ATOM 914 C C . THR A 1 114 ? -13.205 18.723 13.938 1.00 88.38 114 THR A C 1
ATOM 916 O O . THR A 1 114 ? -13.754 18.924 15.025 1.00 88.38 114 THR A O 1
ATOM 919 N N . ASP A 1 115 ? -13.643 17.794 13.092 1.00 89.19 115 ASP A N 1
ATOM 920 C CA . ASP A 1 115 ? -14.781 16.921 13.371 1.00 89.19 115 ASP A CA 1
ATOM 921 C C . ASP A 1 115 ? -14.495 15.955 14.528 1.00 89.19 115 ASP A C 1
ATOM 923 O O . ASP A 1 115 ? -15.373 15.727 15.365 1.00 89.19 115 ASP A O 1
ATOM 927 N N . LEU A 1 116 ? -13.261 15.452 14.634 1.00 89.69 116 LEU A N 1
ATOM 928 C CA . LEU A 1 116 ? -12.796 14.630 15.752 1.00 89.69 116 LEU A CA 1
ATOM 929 C C . LEU A 1 116 ? -12.890 15.384 17.081 1.00 89.69 116 LEU A C 1
ATOM 931 O O . LEU A 1 116 ? -13.418 14.853 18.061 1.00 89.69 116 LEU A O 1
ATOM 935 N N . ASN A 1 117 ? -12.443 16.641 17.102 1.00 89.62 117 ASN A N 1
ATOM 936 C CA . ASN A 1 117 ? -12.538 17.503 18.278 1.00 89.62 117 ASN A CA 1
ATOM 937 C C . ASN A 1 117 ? -13.995 17.743 18.689 1.00 89.62 117 ASN A C 1
ATOM 939 O O . ASN A 1 117 ? -14.352 17.510 19.844 1.00 89.62 117 ASN A O 1
ATOM 943 N N . LYS A 1 118 ? -14.865 18.095 17.736 1.00 90.44 118 LYS A N 1
ATOM 944 C CA . LYS A 1 118 ? -16.303 18.277 17.998 1.00 90.44 118 LYS A CA 1
ATOM 945 C C . LYS A 1 118 ? -16.968 16.998 18.512 1.00 90.44 118 LYS A C 1
ATOM 947 O O . LYS A 1 118 ? -17.840 17.060 19.379 1.00 90.44 118 LYS A O 1
ATOM 952 N N . ALA A 1 119 ? -16.590 15.834 17.982 1.00 88.88 119 ALA A N 1
ATOM 953 C CA . ALA A 1 119 ? -17.125 14.547 18.422 1.00 88.88 119 ALA A CA 1
ATOM 954 C C . ALA A 1 119 ? -16.682 14.197 19.853 1.00 88.88 119 ALA A C 1
ATOM 956 O O . ALA A 1 119 ? -17.501 13.719 20.644 1.00 88.88 119 ALA A O 1
ATOM 957 N N . LEU A 1 120 ? -15.420 14.480 20.197 1.00 88.88 120 LEU A N 1
ATOM 958 C CA . LEU A 1 120 ? -14.872 14.307 21.545 1.00 88.88 120 LEU A CA 1
ATOM 959 C C . LEU A 1 120 ? -15.537 15.239 22.566 1.00 88.88 120 LEU A C 1
ATOM 961 O O . LEU A 1 120 ? -15.887 14.785 23.655 1.00 88.88 120 LEU A O 1
ATOM 965 N N . GLU A 1 121 ? -15.759 16.507 22.215 1.00 89.44 121 GLU A N 1
ATOM 966 C CA . GLU A 1 121 ? -16.454 17.483 23.068 1.00 89.44 121 GLU A CA 1
ATOM 967 C C . GLU A 1 121 ? -17.915 17.101 23.305 1.00 89.44 121 GLU A C 1
ATOM 969 O O . GLU A 1 121 ? -18.400 17.133 24.436 1.00 89.44 121 GLU A O 1
ATOM 974 N N . ALA A 1 122 ? -18.610 16.673 22.249 1.00 86.75 122 ALA A N 1
ATOM 975 C CA . ALA A 1 122 ? -20.003 16.251 22.334 1.00 86.75 122 ALA A CA 1
ATOM 976 C C . ALA A 1 122 ? -20.191 14.917 23.079 1.00 86.75 122 ALA A C 1
ATOM 978 O O . ALA A 1 122 ? -21.334 14.549 23.355 1.00 86.75 122 ALA A O 1
ATOM 979 N N . LYS A 1 123 ? -19.105 14.167 23.339 1.00 85.19 123 LYS A N 1
ATOM 980 C CA . LYS A 1 123 ? -19.106 12.805 23.912 1.00 85.19 123 LYS A CA 1
ATOM 981 C C . LYS A 1 123 ? -20.142 11.880 23.260 1.00 85.19 123 LYS A C 1
ATOM 983 O O . LYS A 1 123 ? -20.718 10.999 23.896 1.00 85.19 123 LYS A O 1
ATOM 988 N N . ASN A 1 124 ? -20.399 12.091 21.973 1.00 83.56 124 ASN A N 1
ATOM 989 C CA . ASN A 1 124 ? -21.445 11.387 21.252 1.00 83.56 124 ASN A CA 1
ATOM 990 C C . ASN A 1 124 ? -20.838 10.171 20.550 1.00 83.56 124 ASN A C 1
ATOM 992 O O . ASN A 1 124 ? -20.001 10.311 19.659 1.00 83.56 124 ASN A O 1
ATOM 996 N N . LYS A 1 125 ? -21.292 8.979 20.943 1.00 83.19 125 LYS A N 1
ATOM 997 C CA . LYS A 1 125 ? -20.814 7.702 20.406 1.00 83.19 125 LYS A CA 1
ATOM 998 C C . LYS A 1 125 ? -20.913 7.626 18.881 1.00 83.19 125 LYS A C 1
ATOM 1000 O O . LYS A 1 125 ? -19.941 7.244 18.244 1.00 83.19 125 LYS A O 1
ATOM 1005 N N . GLU A 1 126 ? -22.063 7.960 18.305 1.00 83.75 126 GLU A N 1
ATOM 1006 C CA . GLU A 1 126 ? -22.291 7.861 16.858 1.00 83.75 126 GLU A CA 1
ATOM 1007 C C . GLU A 1 126 ? -21.372 8.808 16.091 1.00 83.75 126 GLU A C 1
ATOM 1009 O O . GLU A 1 126 ? -20.751 8.408 15.111 1.00 83.75 126 GLU A O 1
ATOM 1014 N N . LYS A 1 127 ? -21.198 10.037 16.594 1.00 86.31 127 LYS A N 1
ATOM 1015 C CA . LYS A 1 127 ? -20.262 11.000 15.999 1.00 86.31 127 LYS A CA 1
ATOM 1016 C C . LYS A 1 127 ? -18.815 10.521 16.083 1.00 86.31 127 LYS A C 1
ATOM 1018 O O . LYS A 1 127 ? -18.083 10.672 15.113 1.00 86.31 127 LYS A O 1
ATOM 1023 N N . LEU A 1 128 ? -18.404 9.936 17.211 1.00 87.50 128 LEU A N 1
ATOM 1024 C CA . LEU A 1 128 ? -17.057 9.377 17.367 1.00 87.50 128 LEU A CA 1
ATOM 1025 C C . LEU A 1 128 ? -16.813 8.244 16.366 1.00 87.50 128 LEU A C 1
ATOM 1027 O O . LEU A 1 128 ? -15.785 8.240 15.698 1.00 87.50 128 LEU A O 1
ATOM 1031 N N . LEU A 1 129 ? -17.769 7.324 16.218 1.00 87.75 129 LEU A N 1
ATOM 1032 C CA . LEU A 1 129 ? -17.662 6.223 15.259 1.00 87.75 129 LEU A CA 1
ATOM 1033 C C . LEU A 1 129 ? -17.626 6.728 13.810 1.00 87.75 129 LEU A C 1
ATOM 1035 O O . LEU A 1 129 ? -16.746 6.322 13.060 1.00 87.75 129 LEU A O 1
ATOM 1039 N N . GLY A 1 130 ? -18.492 7.677 13.445 1.00 88.75 130 GLY A N 1
ATOM 1040 C CA . GLY A 1 130 ? -18.507 8.244 12.093 1.00 88.75 130 GLY A CA 1
ATOM 1041 C C . GLY A 1 130 ? -17.248 9.046 11.739 1.00 88.75 130 GLY A C 1
ATOM 1042 O O . GLY A 1 130 ? -16.891 9.160 10.569 1.00 88.75 130 GLY A O 1
ATOM 1043 N N . VAL A 1 131 ? -16.539 9.612 12.721 1.00 90.12 131 VAL A N 1
ATOM 1044 C CA . VAL A 1 131 ? -15.218 10.216 12.470 1.00 90.12 131 VAL A CA 1
ATOM 1045 C C . VAL A 1 131 ? -14.135 9.143 12.337 1.00 90.12 131 VAL A C 1
ATOM 1047 O O . VAL A 1 131 ? -13.283 9.267 11.464 1.00 90.12 131 VAL A O 1
ATOM 1050 N N . LEU A 1 132 ? -14.175 8.074 13.141 1.00 90.56 132 LEU A N 1
ATOM 1051 C CA . LEU A 1 132 ? -13.231 6.955 13.018 1.00 90.56 132 LEU A CA 1
ATOM 1052 C C . LEU A 1 132 ? -13.341 6.237 11.667 1.00 90.56 132 LEU A C 1
ATOM 1054 O O . LEU A 1 132 ? -12.318 5.861 11.101 1.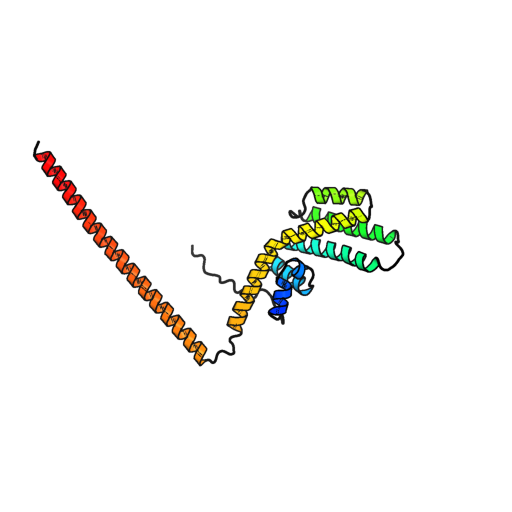00 90.56 132 LEU A O 1
ATOM 1058 N N . GLU A 1 133 ? -14.555 6.067 11.141 1.00 90.94 133 GLU A N 1
ATOM 1059 C CA . GLU A 1 133 ? -14.775 5.519 9.797 1.00 90.94 133 GLU A CA 1
ATOM 1060 C C . GLU A 1 133 ? -14.138 6.403 8.724 1.00 90.94 133 GLU A C 1
ATOM 1062 O O . GLU A 1 133 ? -13.394 5.900 7.887 1.00 90.94 133 GLU A O 1
ATOM 1067 N N . ARG A 1 134 ? -14.323 7.726 8.810 1.00 90.75 134 ARG A N 1
ATOM 1068 C CA . ARG A 1 134 ? -13.692 8.674 7.880 1.00 90.75 134 ARG A CA 1
ATOM 1069 C C . ARG A 1 134 ? -12.164 8.663 7.966 1.00 90.75 134 ARG A C 1
ATOM 1071 O O . ARG A 1 134 ? -11.502 8.617 6.938 1.00 90.75 134 ARG A O 1
ATOM 1078 N N . ILE A 1 135 ? -11.595 8.632 9.175 1.00 90.94 135 ILE A N 1
ATOM 1079 C CA . ILE A 1 135 ? -10.139 8.499 9.369 1.00 90.94 135 ILE A CA 1
ATOM 1080 C C . ILE A 1 135 ? -9.629 7.204 8.725 1.00 90.94 135 ILE A C 1
ATOM 1082 O O . ILE A 1 135 ? -8.621 7.215 8.022 1.00 90.94 135 ILE A O 1
ATOM 1086 N N . LYS A 1 136 ? -10.337 6.088 8.935 1.00 92.31 136 LYS A N 1
ATOM 1087 C CA . LYS A 1 136 ? -9.992 4.795 8.336 1.00 92.31 136 LYS A CA 1
ATOM 1088 C C . LYS A 1 136 ? -9.996 4.866 6.803 1.00 92.31 136 LYS A C 1
ATOM 1090 O O . LYS A 1 136 ? -9.069 4.349 6.182 1.00 92.31 136 LYS A O 1
ATOM 1095 N N . GLU A 1 137 ? -11.010 5.486 6.204 1.00 91.19 137 GLU A N 1
ATOM 1096 C CA . GLU A 1 137 ? -11.118 5.656 4.750 1.00 91.19 137 GLU A CA 1
ATOM 1097 C C . GLU A 1 137 ? -9.981 6.511 4.179 1.00 91.19 137 GLU A C 1
ATOM 1099 O O . GLU A 1 137 ? -9.368 6.115 3.186 1.00 91.19 137 GLU A O 1
ATOM 1104 N N . GLU A 1 138 ? -9.628 7.622 4.830 1.00 90.31 138 GLU A N 1
ATOM 1105 C CA . GLU A 1 138 ? -8.508 8.463 4.388 1.00 90.31 138 GLU A CA 1
ATOM 1106 C C . GLU A 1 138 ? -7.160 7.748 4.491 1.00 90.31 138 GLU A C 1
ATOM 1108 O O . GLU A 1 138 ? -6.377 7.764 3.539 1.00 90.31 138 GLU A O 1
ATOM 1113 N N . CYS A 1 139 ? -6.899 7.030 5.589 1.00 90.38 139 CYS A N 1
ATOM 1114 C CA . CYS A 1 139 ? -5.690 6.211 5.701 1.00 90.38 139 CYS A CA 1
ATOM 1115 C C . CYS A 1 139 ? -5.634 5.129 4.618 1.00 90.38 139 CYS A C 1
ATOM 1117 O O . CYS A 1 139 ? -4.582 4.846 4.054 1.00 90.38 139 CYS A O 1
ATOM 1119 N N . GLN A 1 140 ? -6.762 4.506 4.293 1.00 90.62 140 GLN A N 1
ATOM 1120 C CA . GLN A 1 140 ? -6.811 3.517 3.225 1.00 90.62 140 GLN A CA 1
ATOM 1121 C C . GLN A 1 140 ? -6.544 4.141 1.847 1.00 90.62 140 GLN A C 1
ATOM 1123 O O . GLN A 1 140 ? -5.881 3.524 1.007 1.00 90.62 140 GLN A O 1
ATOM 1128 N N . ASN A 1 141 ? -7.051 5.350 1.607 1.00 89.69 141 ASN A N 1
ATOM 1129 C CA . ASN A 1 141 ? -6.811 6.089 0.373 1.00 89.69 141 ASN A CA 1
ATOM 1130 C C . ASN A 1 141 ? -5.339 6.495 0.244 1.00 89.69 141 ASN A C 1
ATOM 1132 O O . ASN A 1 141 ? -4.756 6.269 -0.816 1.00 89.69 141 ASN A O 1
ATOM 1136 N N . SER A 1 142 ? -4.710 6.992 1.314 1.00 89.56 142 SER A N 1
ATOM 1137 C CA . SER A 1 142 ? -3.282 7.350 1.303 1.00 89.56 142 SER A CA 1
ATOM 1138 C C . SER A 1 142 ? -2.375 6.137 1.065 1.00 89.56 142 SER A C 1
ATOM 1140 O O . SER A 1 142 ? -1.345 6.231 0.396 1.00 89.56 142 SER A O 1
ATOM 1142 N N . LEU A 1 143 ? -2.786 4.959 1.539 1.00 90.94 143 LEU A N 1
ATOM 1143 C CA . LEU A 1 143 ? -2.067 3.702 1.333 1.00 90.94 143 LEU A CA 1
ATOM 1144 C C . LEU A 1 143 ? -2.258 3.104 -0.066 1.00 90.94 143 LEU A C 1
ATOM 1146 O O . LEU A 1 143 ? -1.507 2.199 -0.437 1.00 90.94 143 LEU A O 1
ATOM 1150 N N . ARG A 1 144 ? -3.227 3.577 -0.859 1.00 90.31 144 ARG A N 1
ATOM 1151 C CA . ARG A 1 144 ? -3.568 2.988 -2.165 1.00 90.31 144 ARG A CA 1
ATOM 1152 C C . ARG A 1 144 ? -2.401 3.044 -3.151 1.00 90.31 144 ARG A C 1
ATOM 1154 O O . ARG A 1 144 ? -2.118 2.042 -3.811 1.00 90.31 144 ARG A O 1
ATOM 1161 N N . ASP A 1 145 ? -1.704 4.173 -3.219 1.00 86.12 145 ASP A N 1
ATOM 1162 C CA . ASP A 1 145 ? -0.581 4.355 -4.146 1.00 86.12 145 ASP A CA 1
ATOM 1163 C C . ASP A 1 145 ? 0.629 3.505 -3.735 1.00 86.12 145 ASP A C 1
ATOM 1165 O O . ASP A 1 145 ? 1.258 2.841 -4.565 1.00 86.12 145 ASP A O 1
ATOM 1169 N N . LEU A 1 146 ? 0.906 3.430 -2.4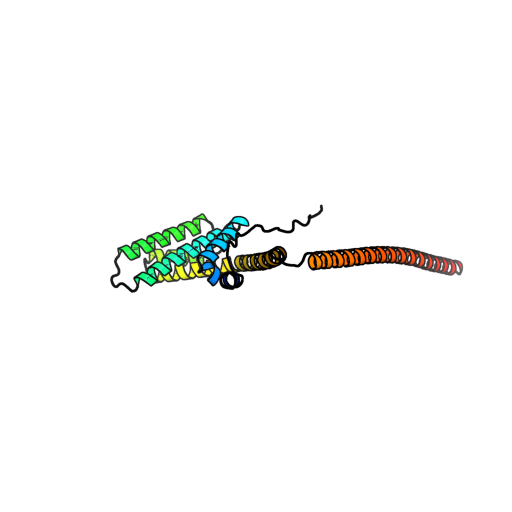30 1.00 87.94 146 LEU A N 1
ATOM 1170 C CA . LEU A 1 146 ? 1.941 2.554 -1.875 1.00 87.94 146 LEU A CA 1
ATOM 1171 C C . LEU A 1 146 ? 1.596 1.074 -2.094 1.00 87.94 146 LEU A C 1
ATOM 1173 O O . LEU A 1 146 ? 2.469 0.278 -2.446 1.00 87.94 146 LEU A O 1
ATOM 1177 N N . HIS A 1 147 ? 0.320 0.709 -1.965 1.00 89.25 147 HIS A N 1
ATOM 1178 C CA . HIS A 1 147 ? -0.168 -0.639 -2.239 1.00 89.25 147 HIS A CA 1
ATOM 1179 C C . HIS A 1 147 ? -0.025 -1.015 -3.722 1.00 89.25 147 HIS A C 1
ATOM 1181 O O . HIS A 1 147 ? 0.261 -2.167 -4.050 1.00 89.25 147 HIS A O 1
ATOM 1187 N N . GLN A 1 148 ? -0.171 -0.065 -4.645 1.00 85.81 148 GLN A N 1
ATOM 1188 C CA . GLN A 1 148 ? 0.037 -0.337 -6.067 1.00 85.81 148 GLN A CA 1
ATOM 1189 C C . GLN A 1 148 ? 1.502 -0.706 -6.363 1.00 85.81 148 GLN A C 1
ATOM 1191 O O . GLN A 1 148 ? 1.763 -1.661 -7.104 1.00 85.81 148 GLN A O 1
ATOM 1196 N N . ASN A 1 149 ? 2.453 -0.009 -5.735 1.00 83.06 149 ASN A N 1
ATOM 1197 C CA . ASN A 1 149 ? 3.882 -0.321 -5.835 1.00 83.06 149 ASN A CA 1
ATOM 1198 C C . ASN A 1 149 ? 4.225 -1.659 -5.169 1.00 83.06 149 ASN A C 1
ATOM 1200 O O . ASN A 1 149 ? 4.953 -2.473 -5.743 1.00 83.06 149 ASN A O 1
ATOM 1204 N N . PHE A 1 150 ? 3.641 -1.921 -4.001 1.00 82.94 150 PHE A N 1
ATOM 1205 C CA . PHE A 1 150 ? 3.687 -3.215 -3.323 1.00 82.94 150 PHE A CA 1
ATOM 1206 C C . PHE A 1 150 ? 3.216 -4.343 -4.253 1.00 82.94 150 PHE A C 1
ATOM 1208 O O . PHE A 1 150 ? 3.971 -5.267 -4.546 1.00 82.94 150 PHE A O 1
ATOM 1215 N N . ARG A 1 151 ? 2.020 -4.231 -4.840 1.00 84.06 151 ARG A N 1
ATOM 1216 C CA . ARG A 1 151 ? 1.471 -5.226 -5.775 1.00 84.06 151 ARG A CA 1
ATOM 1217 C C . ARG A 1 151 ? 2.393 -5.480 -6.967 1.00 84.06 151 ARG A C 1
ATOM 1219 O O . ARG A 1 151 ? 2.557 -6.630 -7.378 1.00 84.06 151 ARG A O 1
ATOM 1226 N N . TYR A 1 152 ? 2.989 -4.430 -7.532 1.00 79.06 152 TYR A N 1
ATOM 1227 C CA . TYR A 1 152 ? 3.923 -4.558 -8.649 1.00 79.06 152 TYR A CA 1
ATOM 1228 C C . TYR A 1 152 ? 5.168 -5.362 -8.258 1.00 79.06 152 TYR A C 1
ATOM 1230 O O . TYR A 1 152 ? 5.499 -6.340 -8.930 1.00 79.06 152 TYR A O 1
ATOM 1238 N N . LEU A 1 153 ? 5.808 -5.009 -7.142 1.00 72.12 153 LEU A N 1
ATOM 1239 C CA . LEU A 1 153 ? 7.028 -5.670 -6.672 1.00 72.12 153 LEU A CA 1
ATOM 1240 C C . LEU A 1 153 ? 6.793 -7.138 -6.307 1.00 72.12 153 LEU A C 1
ATOM 1242 O O . LEU A 1 153 ? 7.611 -7.989 -6.644 1.00 72.12 153 LEU A O 1
ATOM 1246 N N . PHE A 1 154 ? 5.653 -7.462 -5.697 1.00 70.25 154 PHE A N 1
ATOM 1247 C CA . PHE A 1 154 ? 5.302 -8.848 -5.378 1.00 70.25 154 PHE A CA 1
ATOM 1248 C C . PHE A 1 154 ? 4.941 -9.682 -6.601 1.00 70.25 154 PHE A C 1
ATOM 1250 O O . PHE A 1 154 ? 5.219 -10.878 -6.648 1.00 70.25 154 PHE A O 1
ATOM 1257 N N . ARG A 1 155 ? 4.320 -9.079 -7.617 1.00 68.06 155 ARG A N 1
ATOM 1258 C CA . ARG A 1 155 ? 4.068 -9.784 -8.879 1.00 68.06 155 ARG A CA 1
ATOM 1259 C C . ARG A 1 155 ? 5.360 -10.038 -9.646 1.00 68.06 155 ARG A C 1
ATOM 1261 O O . ARG A 1 155 ? 5.487 -11.108 -10.238 1.00 68.06 155 ARG A O 1
ATOM 1268 N N . GLN A 1 156 ? 6.308 -9.102 -9.605 1.00 61.69 156 GLN A N 1
ATOM 1269 C CA . GLN A 1 156 ? 7.624 -9.288 -10.217 1.00 61.69 156 GLN A CA 1
ATOM 1270 C C . GLN A 1 156 ? 8.480 -10.313 -9.473 1.00 61.69 156 GLN A C 1
ATOM 1272 O O . GLN A 1 156 ? 9.082 -11.176 -10.112 1.00 61.69 156 GLN A O 1
ATOM 1277 N N . SER A 1 157 ? 8.471 -10.304 -8.138 1.00 55.28 157 SER A N 1
ATOM 1278 C CA . SER A 1 157 ? 9.196 -11.314 -7.365 1.00 55.28 157 SER A CA 1
ATOM 1279 C C . SER A 1 157 ? 8.660 -12.722 -7.628 1.00 55.28 157 SER A C 1
ATOM 1281 O O . SER A 1 157 ? 9.447 -13.654 -7.697 1.00 55.28 157 SER A O 1
ATOM 1283 N N . VAL A 1 158 ? 7.360 -12.903 -7.896 1.00 51.62 158 VAL A N 1
ATOM 1284 C CA . VAL A 1 158 ? 6.805 -14.209 -8.310 1.00 51.62 158 VAL A CA 1
ATOM 1285 C C . VAL A 1 158 ? 7.253 -14.609 -9.715 1.00 51.62 158 VAL A C 1
ATOM 1287 O O . VAL A 1 158 ? 7.472 -15.794 -9.953 1.00 51.62 158 VAL A O 1
ATOM 1290 N N . THR A 1 159 ? 7.432 -13.671 -10.650 1.00 50.28 159 THR A N 1
ATOM 1291 C CA . THR A 1 159 ? 8.018 -13.997 -11.963 1.00 50.28 159 THR A CA 1
ATOM 1292 C C . THR A 1 159 ? 9.507 -14.338 -11.868 1.00 50.28 159 THR A C 1
ATOM 1294 O O . THR A 1 159 ? 9.957 -15.254 -12.555 1.00 50.28 159 THR A O 1
ATOM 1297 N N . ASP A 1 160 ? 10.251 -13.702 -10.961 1.00 41.84 160 ASP A N 1
ATOM 1298 C CA . ASP A 1 160 ? 11.665 -14.010 -10.705 1.00 41.84 160 ASP A CA 1
ATOM 1299 C C . ASP A 1 160 ? 11.846 -15.301 -9.888 1.00 41.84 160 ASP A C 1
ATOM 1301 O O . ASP A 1 160 ? 12.783 -16.067 -10.125 1.00 41.84 160 ASP A O 1
ATOM 1305 N N . ILE A 1 161 ? 10.907 -15.608 -8.985 1.00 45.22 161 ILE A N 1
ATOM 1306 C CA . ILE A 1 161 ? 10.798 -16.910 -8.318 1.00 45.22 161 ILE A CA 1
ATOM 1307 C C . ILE A 1 161 ? 10.375 -17.977 -9.327 1.00 45.22 161 ILE A C 1
ATOM 1309 O O . ILE A 1 161 ? 10.849 -19.089 -9.198 1.00 45.22 161 ILE A O 1
ATOM 1313 N N . GLN A 1 162 ? 9.584 -17.684 -10.367 1.00 43.81 162 GLN A N 1
ATOM 1314 C CA . GLN A 1 162 ? 9.319 -18.649 -11.449 1.00 43.81 162 GLN A CA 1
ATOM 1315 C C . GLN A 1 162 ? 10.527 -18.870 -12.375 1.00 43.81 162 GLN A C 1
ATOM 1317 O O . GLN A 1 162 ? 10.714 -19.976 -12.881 1.00 43.81 162 GLN A O 1
ATOM 1322 N N . LEU A 1 163 ? 11.383 -17.861 -12.559 1.00 42.97 163 LEU A N 1
ATOM 1323 C CA . LEU A 1 163 ? 12.694 -18.026 -13.200 1.00 42.97 163 LEU A CA 1
ATOM 1324 C C . LEU A 1 163 ? 13.679 -18.802 -12.313 1.00 42.97 163 LEU A C 1
ATOM 1326 O O . LEU A 1 163 ? 14.508 -19.545 -12.833 1.00 42.97 163 LEU A O 1
ATOM 1330 N N . SER A 1 164 ? 13.565 -18.668 -10.989 1.00 40.69 164 SER A N 1
ATOM 1331 C CA . SER A 1 164 ? 14.396 -19.387 -10.012 1.00 40.69 164 SER A CA 1
ATOM 1332 C C . SER A 1 164 ? 13.853 -20.781 -9.666 1.00 40.69 164 SER A C 1
ATOM 1334 O O . SER A 1 164 ? 14.624 -21.668 -9.338 1.00 40.69 164 SER A O 1
ATOM 1336 N N . SER A 1 165 ? 12.546 -21.023 -9.808 1.00 42.47 165 SER A N 1
ATOM 1337 C CA . SER A 1 165 ? 11.888 -22.330 -9.669 1.00 42.47 165 SER A CA 1
ATOM 1338 C C . SER A 1 165 ? 11.946 -23.141 -10.963 1.00 42.47 165 SER A C 1
ATOM 1340 O O . SER A 1 165 ? 11.305 -24.185 -11.071 1.00 42.47 165 SER A O 1
ATOM 1342 N N . LEU A 1 166 ? 12.721 -22.682 -11.949 1.00 42.19 166 LEU A N 1
ATOM 1343 C CA . LEU A 1 166 ? 13.115 -23.455 -13.122 1.00 42.19 166 LEU A CA 1
ATOM 1344 C C . LEU A 1 166 ? 14.169 -24.529 -12.782 1.00 42.19 166 LEU A C 1
ATOM 1346 O O . LEU A 1 166 ? 14.876 -25.001 -13.669 1.00 42.19 166 LEU A O 1
ATOM 1350 N N . ASP A 1 167 ? 14.224 -24.977 -11.528 1.00 47.66 167 ASP A N 1
ATOM 1351 C CA . ASP A 1 167 ? 14.956 -26.169 -11.090 1.00 47.66 167 ASP A CA 1
ATOM 1352 C C . ASP A 1 167 ? 14.338 -27.486 -11.607 1.00 47.66 167 ASP A C 1
ATOM 1354 O O . ASP A 1 167 ? 14.737 -28.572 -11.196 1.00 47.66 167 ASP A O 1
ATOM 1358 N N . ILE A 1 168 ? 13.418 -27.424 -12.580 1.00 53.53 168 ILE A N 1
ATOM 1359 C CA . ILE A 1 168 ? 13.077 -28.568 -13.438 1.00 53.53 168 ILE A CA 1
ATOM 1360 C C . ILE A 1 168 ? 12.938 -28.143 -14.912 1.00 53.53 168 ILE A C 1
ATOM 1362 O O . ILE A 1 168 ? 12.037 -28.587 -15.621 1.00 53.53 168 ILE A O 1
ATOM 1366 N N . LEU A 1 169 ? 13.829 -27.288 -15.425 1.00 47.47 169 LEU A N 1
ATOM 1367 C CA . LEU A 1 169 ? 14.145 -27.373 -16.853 1.00 47.47 169 LEU A CA 1
ATOM 1368 C C . LEU A 1 169 ? 15.254 -28.422 -17.007 1.00 47.47 169 LEU A C 1
ATOM 1370 O O . LEU A 1 169 ? 16.318 -28.246 -16.410 1.00 47.47 169 LEU A O 1
ATOM 1374 N N . PRO A 1 170 ? 15.054 -29.501 -17.790 1.00 64.44 170 PRO A N 1
ATOM 1375 C CA . PRO A 1 170 ? 16.130 -30.420 -18.134 1.00 64.44 170 PRO A CA 1
ATOM 1376 C C . PRO A 1 170 ? 17.382 -29.633 -18.528 1.00 64.44 170 PRO A C 1
ATOM 1378 O O . PRO A 1 170 ? 17.297 -28.695 -19.323 1.00 64.44 170 PRO A O 1
ATOM 1381 N N . GLU A 1 171 ? 18.541 -29.999 -17.982 1.00 60.72 171 GLU A N 1
ATOM 1382 C CA . GLU A 1 171 ? 19.819 -29.294 -18.189 1.00 60.72 171 GLU A CA 1
ATOM 1383 C C . GLU A 1 171 ? 20.114 -29.027 -19.681 1.00 60.72 171 GLU A C 1
ATOM 1385 O O . GLU A 1 171 ? 20.734 -28.031 -20.055 1.00 60.72 171 GLU A O 1
ATOM 1390 N N . THR A 1 172 ? 19.600 -29.892 -20.556 1.00 66.62 172 THR A N 1
ATOM 1391 C CA . THR A 1 172 ? 19.615 -29.753 -22.014 1.00 66.62 172 THR A CA 1
ATOM 1392 C C . THR A 1 172 ? 18.880 -28.508 -22.516 1.00 66.62 172 THR A C 1
ATOM 1394 O O . THR A 1 172 ? 19.442 -27.751 -23.308 1.00 66.62 172 THR A O 1
ATOM 1397 N N . LEU A 1 173 ? 17.665 -28.248 -22.033 1.00 67.06 173 LEU A N 1
AT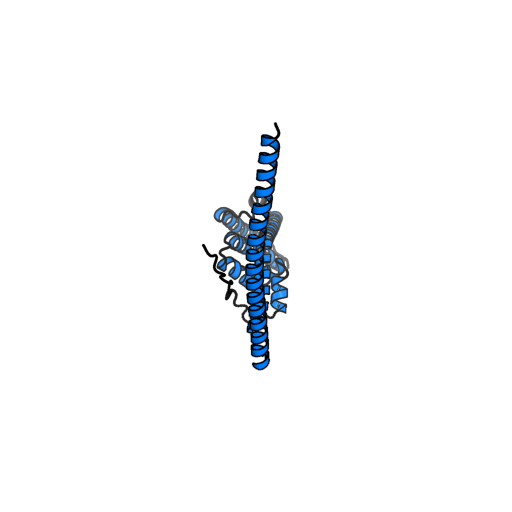OM 1398 C CA . LEU A 1 173 ? 16.882 -27.062 -22.381 1.00 67.06 173 LEU A CA 1
ATOM 1399 C C . LEU A 1 173 ? 17.508 -25.791 -21.798 1.00 67.06 173 LEU A C 1
ATOM 1401 O O . LEU A 1 173 ? 17.561 -24.775 -22.489 1.00 67.06 173 LEU A O 1
ATOM 1405 N N . ARG A 1 174 ? 18.069 -25.848 -20.582 1.00 64.00 174 ARG A N 1
ATOM 1406 C CA . ARG A 1 174 ? 18.774 -24.707 -19.968 1.00 64.00 174 ARG A CA 1
ATOM 1407 C C . ARG A 1 174 ? 19.964 -24.269 -20.820 1.00 64.00 174 ARG A C 1
ATOM 1409 O O . ARG A 1 174 ? 20.088 -23.096 -21.173 1.00 64.00 174 ARG A O 1
ATOM 1416 N N . ARG A 1 175 ? 20.791 -25.232 -21.236 1.00 70.31 175 ARG A N 1
ATOM 1417 C CA . ARG A 1 175 ? 21.923 -24.991 -22.143 1.00 70.31 175 ARG A CA 1
ATOM 1418 C C . ARG A 1 175 ? 21.472 -24.467 -23.498 1.00 70.31 175 ARG A C 1
ATOM 1420 O O . ARG A 1 175 ? 22.146 -23.613 -24.067 1.00 70.31 175 ARG A O 1
ATOM 1427 N N . GLN A 1 176 ? 20.345 -24.951 -24.017 1.00 73.31 176 GLN A N 1
ATOM 1428 C CA . GLN A 1 176 ? 19.819 -24.504 -25.302 1.00 73.31 176 GLN A CA 1
ATOM 1429 C C . GLN A 1 176 ? 19.334 -23.054 -25.240 1.00 73.31 176 GLN A C 1
ATOM 1431 O O . GLN A 1 176 ? 19.731 -22.256 -26.084 1.00 73.31 176 GLN A O 1
ATOM 1436 N N . VAL A 1 177 ? 18.563 -22.690 -24.214 1.00 73.94 177 VAL A N 1
ATOM 1437 C CA . VAL A 1 177 ? 18.113 -21.307 -23.995 1.00 73.94 177 VAL A CA 1
ATOM 1438 C C . VAL A 1 177 ? 19.310 -20.382 -23.814 1.00 73.94 177 VAL A C 1
ATOM 1440 O O . VAL A 1 177 ? 19.394 -19.355 -24.486 1.00 73.94 177 VAL A O 1
ATOM 1443 N N . GLN A 1 178 ? 20.277 -20.771 -22.981 1.00 70.69 178 GLN A N 1
ATOM 1444 C CA . GLN A 1 178 ? 21.489 -19.988 -22.768 1.00 70.69 178 GLN A CA 1
ATOM 1445 C C . GLN A 1 178 ? 22.272 -19.816 -24.074 1.00 70.69 178 GLN A C 1
ATOM 1447 O O . GLN A 1 178 ? 22.650 -18.696 -24.412 1.00 70.69 178 GLN A O 1
ATOM 1452 N N . LYS A 1 179 ? 22.449 -20.882 -24.861 1.00 82.19 179 LYS A N 1
ATOM 1453 C CA . LYS A 1 179 ? 23.112 -20.823 -26.170 1.00 82.19 179 LYS A CA 1
ATOM 1454 C C . LYS A 1 179 ? 22.382 -19.891 -27.136 1.00 82.19 179 LYS A C 1
ATOM 1456 O O . LYS A 1 179 ? 23.022 -19.047 -27.754 1.00 82.19 179 LYS A O 1
ATOM 1461 N N . THR A 1 180 ? 21.060 -20.003 -27.247 1.00 86.31 180 THR A N 1
ATOM 1462 C CA . THR A 1 180 ? 20.255 -19.132 -28.115 1.00 86.31 180 THR A CA 1
ATOM 1463 C C . THR A 1 180 ? 20.319 -17.676 -27.666 1.00 86.31 180 THR A C 1
ATOM 1465 O O . THR A 1 180 ? 20.368 -16.779 -28.505 1.00 86.31 180 THR A O 1
ATOM 1468 N N . TRP A 1 181 ? 20.351 -17.425 -26.358 1.00 81.81 181 TRP A N 1
ATOM 1469 C CA . TRP A 1 181 ? 20.466 -16.077 -25.817 1.00 81.81 181 TRP A CA 1
ATOM 1470 C C . TRP A 1 181 ? 21.824 -15.447 -26.143 1.00 81.81 181 TRP A C 1
ATOM 1472 O O . TRP A 1 181 ? 21.852 -14.344 -26.681 1.00 81.81 181 TRP A O 1
ATOM 1482 N N . HIS A 1 182 ? 22.927 -16.176 -25.940 1.00 86.94 182 HIS A N 1
ATOM 1483 C CA . HIS A 1 182 ? 24.270 -15.707 -26.307 1.00 86.94 182 HIS A CA 1
ATOM 1484 C C . HIS A 1 182 ? 24.381 -15.464 -27.816 1.00 86.94 182 HIS A C 1
ATOM 1486 O O . HIS A 1 182 ? 24.820 -14.402 -28.232 1.00 86.94 182 HIS A O 1
ATOM 1492 N N . GLN A 1 183 ? 23.864 -16.377 -28.646 1.00 87.56 183 GLN A N 1
ATOM 1493 C CA . GLN A 1 183 ? 23.845 -16.198 -30.102 1.00 87.56 183 GLN A CA 1
ATOM 1494 C C . GLN A 1 183 ? 23.084 -14.940 -30.535 1.00 87.56 183 GLN A C 1
ATOM 1496 O O . GLN A 1 183 ? 23.543 -14.210 -31.411 1.00 87.56 183 GLN A O 1
ATOM 1501 N N . LYS A 1 184 ? 21.918 -14.674 -29.932 1.00 90.12 184 LYS A N 1
ATOM 1502 C CA . LYS A 1 184 ? 21.143 -13.461 -30.224 1.00 90.12 184 LYS A CA 1
ATOM 1503 C C . LYS A 1 184 ? 21.862 -12.203 -29.747 1.00 90.12 184 LYS A C 1
ATOM 1505 O O . LYS A 1 184 ? 21.851 -11.204 -30.459 1.00 90.12 184 LYS A O 1
ATOM 1510 N N . TYR A 1 185 ? 22.480 -12.255 -28.572 1.00 86.38 185 TYR A N 1
ATOM 1511 C CA . TYR A 1 185 ? 23.246 -11.144 -28.023 1.00 86.38 185 TYR A CA 1
ATOM 1512 C C . TYR A 1 185 ? 24.448 -10.799 -28.912 1.00 86.38 185 TYR A C 1
ATOM 1514 O O . TYR A 1 185 ? 24.606 -9.645 -29.305 1.00 86.38 185 TYR A O 1
ATOM 1522 N N . ASP A 1 186 ? 25.226 -11.800 -29.320 1.00 90.75 186 ASP A N 1
ATOM 1523 C CA . ASP A 1 186 ? 26.394 -11.623 -30.186 1.00 90.75 186 ASP A CA 1
ATOM 1524 C C . ASP A 1 186 ? 25.998 -11.096 -31.573 1.00 90.75 186 ASP A C 1
ATOM 1526 O O . ASP A 1 186 ? 26.648 -10.199 -32.114 1.00 90.75 186 ASP A O 1
ATOM 1530 N N . ALA A 1 187 ? 24.889 -11.592 -32.134 1.00 93.62 187 ALA A N 1
ATOM 1531 C CA . ALA A 1 187 ? 24.354 -11.096 -33.401 1.00 93.62 187 ALA A CA 1
ATOM 1532 C C . ALA A 1 187 ? 23.944 -9.616 -33.311 1.00 93.62 187 ALA A C 1
ATOM 1534 O O . ALA A 1 187 ? 24.286 -8.825 -34.192 1.00 93.62 187 ALA A O 1
ATOM 1535 N N . LEU A 1 188 ? 23.261 -9.223 -32.231 1.00 94.06 188 LEU A N 1
ATOM 1536 C CA . LEU A 1 188 ? 22.882 -7.827 -31.990 1.00 94.06 188 LEU A CA 1
ATOM 1537 C C . LEU A 1 188 ? 24.100 -6.930 -31.757 1.00 94.06 188 LEU A C 1
ATOM 1539 O O . LEU A 1 188 ? 24.117 -5.781 -32.205 1.00 94.06 188 LEU A O 1
ATOM 1543 N N . LEU A 1 189 ? 25.126 -7.436 -31.074 1.00 92.50 189 LEU A N 1
ATOM 1544 C CA . LEU A 1 189 ? 26.370 -6.707 -30.857 1.00 92.50 189 LEU A CA 1
ATOM 1545 C C . LEU A 1 189 ? 27.093 -6.463 -32.188 1.00 92.50 189 LEU A C 1
ATOM 1547 O O . LEU A 1 189 ? 27.450 -5.325 -32.493 1.00 92.50 189 LEU A O 1
ATOM 1551 N N . SER A 1 190 ? 27.209 -7.499 -33.020 1.00 94.31 190 SER A N 1
ATOM 1552 C CA . SER A 1 190 ? 27.794 -7.405 -34.360 1.00 94.31 190 SER A CA 1
ATOM 1553 C C . SER A 1 190 ? 27.027 -6.427 -35.256 1.00 94.31 190 SER A C 1
ATOM 1555 O O . SER A 1 190 ? 27.629 -5.565 -35.902 1.00 94.31 190 SER A O 1
ATOM 1557 N N . GLN A 1 191 ? 25.692 -6.481 -35.235 1.00 94.44 191 GLN A N 1
ATOM 1558 C CA . GLN A 1 191 ? 24.850 -5.549 -35.985 1.00 94.44 191 GLN A CA 1
ATOM 1559 C C . GLN A 1 191 ? 25.055 -4.097 -35.524 1.00 94.44 191 GLN A C 1
ATOM 1561 O O . GLN A 1 191 ? 25.178 -3.194 -36.353 1.00 94.44 191 GLN A O 1
ATOM 1566 N N . ASN A 1 192 ? 25.152 -3.861 -34.213 1.00 94.06 192 ASN A N 1
ATOM 1567 C CA . ASN A 1 192 ? 25.438 -2.535 -33.663 1.00 94.06 192 ASN A CA 1
ATOM 1568 C C . ASN A 1 192 ? 26.811 -2.005 -34.094 1.00 94.06 192 ASN A C 1
ATOM 1570 O O . ASN A 1 192 ? 26.945 -0.824 -34.420 1.00 94.06 192 ASN A O 1
ATOM 1574 N N . GLU A 1 193 ? 27.839 -2.851 -34.120 1.00 94.50 193 GLU A N 1
ATOM 1575 C CA . GLU A 1 193 ? 29.162 -2.459 -34.610 1.00 94.50 193 GLU A CA 1
ATOM 1576 C C . GLU A 1 193 ? 29.145 -2.116 -36.102 1.00 94.50 193 GLU A C 1
ATOM 1578 O O . GLU A 1 193 ? 29.753 -1.123 -36.514 1.00 94.50 193 GLU A O 1
ATOM 1583 N N . GLN A 1 194 ? 28.416 -2.884 -36.913 1.00 95.44 194 GLN A N 1
ATOM 1584 C CA . GLN A 1 194 ? 28.267 -2.606 -38.339 1.00 95.44 194 GLN A CA 1
ATOM 1585 C C . GLN A 1 194 ? 27.539 -1.278 -38.583 1.00 95.44 194 GLN A C 1
ATOM 1587 O O . GLN A 1 194 ? 28.008 -0.467 -39.384 1.00 95.44 194 GLN A O 1
ATOM 1592 N N . LEU A 1 195 ? 26.447 -1.019 -37.860 1.00 95.38 195 LEU A N 1
ATOM 1593 C CA . LEU A 1 195 ? 25.714 0.248 -37.939 1.00 95.38 195 LEU A CA 1
ATOM 1594 C C . LEU A 1 195 ? 26.600 1.435 -37.549 1.00 95.38 195 LEU A C 1
ATOM 1596 O O . LEU A 1 195 ? 26.626 2.440 -38.258 1.00 95.38 195 LEU A O 1
ATOM 1600 N N . LYS A 1 196 ? 27.404 1.307 -36.486 1.00 94.00 196 LYS A N 1
ATOM 1601 C CA . LYS A 1 196 ? 28.381 2.341 -36.104 1.00 94.00 196 LYS A CA 1
ATOM 1602 C C . LYS A 1 196 ? 29.371 2.638 -37.231 1.00 94.00 196 LYS A C 1
ATOM 1604 O O . LYS A 1 196 ? 29.632 3.805 -37.518 1.00 94.00 196 LYS A O 1
ATOM 1609 N N . ARG A 1 197 ? 29.895 1.608 -37.907 1.00 93.38 197 ARG A N 1
ATOM 1610 C CA . ARG A 1 197 ? 30.801 1.793 -39.056 1.00 93.38 197 ARG A CA 1
ATOM 1611 C C . ARG A 1 197 ? 30.105 2.479 -40.233 1.00 93.38 197 ARG A C 1
ATOM 1613 O O . ARG A 1 197 ? 30.703 3.354 -40.853 1.00 93.38 197 ARG A O 1
ATOM 1620 N N . GLN A 1 198 ? 28.853 2.122 -40.519 1.00 94.69 198 GLN A N 1
ATOM 1621 C CA . GLN A 1 198 ? 28.066 2.760 -41.580 1.00 94.69 198 GLN A CA 1
ATOM 1622 C C . GLN A 1 198 ? 27.808 4.241 -41.293 1.00 94.69 198 GLN A C 1
ATOM 1624 O O . GLN A 1 198 ? 27.967 5.061 -42.193 1.00 94.69 198 GLN A O 1
ATOM 1629 N N . ILE A 1 199 ? 27.481 4.594 -40.045 1.00 95.12 199 ILE A N 1
ATOM 1630 C CA . ILE A 1 199 ? 27.292 5.990 -39.622 1.00 95.12 199 ILE A CA 1
ATOM 1631 C C . ILE A 1 199 ? 28.567 6.804 -39.866 1.00 95.12 199 ILE A C 1
ATOM 1633 O O . ILE A 1 199 ? 28.502 7.882 -40.452 1.00 95.12 199 ILE A O 1
ATOM 1637 N N . VAL A 1 200 ? 29.733 6.277 -39.479 1.00 95.19 200 VAL A N 1
ATOM 1638 C CA . VAL A 1 200 ? 31.020 6.958 -39.698 1.00 95.19 200 VAL A CA 1
ATOM 1639 C C . VAL A 1 200 ? 31.319 7.125 -41.191 1.00 95.19 200 VAL A C 1
ATOM 1641 O O . VAL A 1 200 ? 31.734 8.201 -41.617 1.00 95.19 200 VAL A O 1
ATOM 1644 N N . ALA A 1 201 ? 31.076 6.093 -42.002 1.00 94.69 201 ALA A N 1
ATOM 1645 C CA . ALA A 1 201 ? 31.285 6.167 -43.448 1.00 94.69 201 ALA A CA 1
ATOM 1646 C C . ALA A 1 201 ? 30.377 7.219 -44.112 1.00 94.69 201 ALA A C 1
ATOM 1648 O O . ALA A 1 201 ? 30.844 8.000 -44.945 1.00 94.69 201 ALA A O 1
ATOM 1649 N N . LEU A 1 202 ? 29.103 7.273 -43.712 1.00 95.25 202 LEU A N 1
ATOM 1650 C CA . LEU A 1 202 ? 28.148 8.287 -44.159 1.00 95.25 202 LEU A CA 1
ATOM 1651 C C . LEU A 1 202 ? 28.593 9.698 -43.765 1.00 95.25 202 LEU A C 1
ATOM 1653 O O . LEU A 1 202 ? 28.576 10.591 -44.609 1.00 95.25 202 LEU A O 1
ATOM 1657 N N . ASP A 1 203 ? 29.051 9.897 -42.529 1.00 94.69 203 ASP A N 1
ATOM 1658 C CA . ASP A 1 203 ? 29.543 11.198 -42.062 1.00 94.69 203 ASP A CA 1
ATOM 1659 C C . ASP A 1 203 ? 30.770 11.676 -42.859 1.00 94.69 203 ASP A C 1
ATOM 1661 O O . ASP A 1 203 ? 30.842 12.835 -43.281 1.00 94.69 203 ASP A O 1
ATOM 1665 N N . CYS A 1 204 ? 31.709 10.775 -43.165 1.00 93.19 204 CYS A N 1
ATOM 1666 C CA . CYS A 1 204 ? 32.842 11.076 -44.042 1.00 93.19 204 CYS A CA 1
ATOM 1667 C C . CYS A 1 204 ? 32.393 11.481 -45.456 1.00 93.19 204 CYS A C 1
ATOM 1669 O O . CYS A 1 204 ? 32.877 12.486 -45.987 1.00 93.19 204 CYS A O 1
ATOM 1671 N N . ALA A 1 205 ? 31.457 10.737 -46.052 1.00 94.06 205 ALA A N 1
ATOM 1672 C CA . ALA A 1 205 ? 30.939 11.027 -47.387 1.00 94.06 205 ALA A CA 1
ATOM 1673 C C . ALA A 1 205 ? 30.189 12.369 -47.436 1.00 94.06 205 ALA A C 1
ATOM 1675 O O . ALA A 1 205 ? 30.397 13.161 -48.359 1.00 94.06 205 ALA A O 1
ATOM 1676 N N . MET A 1 206 ? 29.376 12.670 -46.417 1.00 94.56 206 MET A N 1
ATOM 1677 C CA . MET A 1 206 ? 28.696 13.962 -46.292 1.00 94.56 206 MET A CA 1
ATOM 1678 C C . MET A 1 206 ? 29.693 15.114 -46.192 1.00 94.56 206 MET A C 1
ATOM 1680 O O . MET A 1 206 ? 29.567 16.089 -46.930 1.00 94.56 206 MET A O 1
ATOM 1684 N N . LYS A 1 207 ? 30.726 14.994 -45.347 1.00 94.12 207 LYS A N 1
ATOM 1685 C CA . LYS A 1 207 ? 31.779 16.016 -45.223 1.00 94.12 207 LYS A CA 1
ATOM 1686 C C . LYS A 1 207 ? 32.512 16.254 -46.540 1.00 94.12 207 LYS A C 1
ATOM 1688 O O . LYS A 1 207 ? 32.846 17.395 -46.857 1.00 94.12 207 LYS A O 1
ATOM 1693 N N . GLN A 1 208 ? 32.759 15.202 -47.319 1.00 93.75 208 GLN A N 1
ATOM 1694 C CA . GLN A 1 208 ? 33.368 15.335 -48.641 1.00 93.75 208 GLN A CA 1
ATOM 1695 C C . GLN A 1 208 ? 32.445 16.073 -49.616 1.00 93.75 208 GLN A C 1
ATOM 1697 O O . GLN A 1 208 ? 32.877 17.033 -50.253 1.00 93.75 208 GLN A O 1
ATOM 1702 N N . LYS A 1 209 ? 31.164 15.694 -49.679 1.00 93.62 209 LYS A N 1
ATOM 1703 C CA . LYS A 1 209 ? 30.178 16.374 -50.532 1.00 93.62 209 LYS A CA 1
ATOM 1704 C C . LYS A 1 209 ? 29.973 17.831 -50.135 1.00 93.62 209 LYS A C 1
ATOM 1706 O O . LYS A 1 209 ? 29.886 18.694 -51.002 1.00 93.62 209 LYS A O 1
ATOM 1711 N N . GLN A 1 210 ? 29.984 18.129 -48.840 1.00 92.88 210 GLN A N 1
ATOM 1712 C CA . GLN A 1 210 ? 29.899 19.498 -48.344 1.00 92.88 210 GLN A CA 1
ATOM 1713 C C . GLN A 1 210 ? 31.094 20.346 -48.800 1.00 92.88 210 GLN A C 1
ATOM 1715 O O . GLN A 1 210 ? 30.900 21.478 -49.237 1.00 92.88 210 GLN A O 1
ATOM 1720 N N . LYS A 1 211 ? 32.316 19.795 -48.782 1.00 93.06 211 LYS A N 1
ATOM 1721 C CA . LYS A 1 211 ? 33.505 20.476 -49.325 1.00 93.06 211 LYS A CA 1
ATOM 1722 C C . LYS A 1 211 ? 33.382 20.756 -50.823 1.00 93.06 211 LYS A C 1
ATOM 1724 O O . LYS A 1 211 ? 33.707 21.862 -51.244 1.00 93.06 211 LYS A O 1
ATOM 1729 N N . GLU A 1 212 ? 32.910 19.788 -51.610 1.00 91.94 212 GLU A N 1
ATOM 1730 C CA . GLU A 1 212 ? 32.684 19.966 -53.054 1.00 91.94 212 GLU A CA 1
ATOM 1731 C C . GLU A 1 212 ? 31.701 21.113 -53.321 1.00 91.94 212 GLU A C 1
ATOM 1733 O O . GLU A 1 212 ? 32.015 22.022 -54.086 1.00 91.94 212 GLU A O 1
ATOM 1738 N N . VAL A 1 213 ? 30.564 21.133 -52.616 1.00 93.12 213 VAL A N 1
ATOM 1739 C CA . VAL A 1 213 ? 29.563 22.208 -52.725 1.00 93.12 213 VAL A CA 1
ATOM 1740 C C . VAL A 1 213 ? 30.157 23.568 -52.345 1.00 93.12 213 VAL A C 1
ATOM 1742 O O . VAL A 1 213 ? 29.994 24.533 -53.093 1.00 93.12 213 VAL A O 1
ATOM 1745 N N . CYS A 1 214 ? 30.890 23.658 -51.229 1.00 91.31 214 CYS A N 1
ATOM 1746 C CA . CYS A 1 214 ? 31.567 24.891 -50.814 1.00 91.31 214 CYS A CA 1
ATOM 1747 C C . CYS A 1 214 ? 32.539 25.409 -51.887 1.00 91.31 214 CYS A C 1
ATOM 1749 O O . CYS A 1 214 ? 32.561 26.609 -52.161 1.00 91.31 214 CYS A O 1
ATOM 1751 N N . LEU A 1 215 ? 33.321 24.519 -52.508 1.00 91.75 215 LEU A N 1
ATOM 1752 C CA . LEU A 1 215 ? 34.252 24.881 -53.579 1.00 91.75 215 LEU A CA 1
ATOM 1753 C C . LEU A 1 215 ? 33.515 25.381 -54.825 1.00 91.75 215 LEU A C 1
ATOM 1755 O O . LEU A 1 215 ? 33.887 26.419 -55.368 1.00 91.75 215 LEU A O 1
ATOM 1759 N N . THR A 1 216 ? 32.449 24.702 -55.258 1.00 91.31 216 THR A N 1
ATOM 1760 C CA . THR A 1 216 ? 31.637 25.139 -56.407 1.00 91.31 216 THR A CA 1
ATOM 1761 C C . THR A 1 216 ? 31.028 26.522 -56.180 1.00 91.31 216 THR A C 1
ATOM 1763 O O . THR A 1 216 ? 31.063 27.366 -57.078 1.00 91.31 216 THR A O 1
ATOM 1766 N N . ILE A 1 217 ? 30.514 26.779 -54.973 1.00 90.12 217 ILE A N 1
ATOM 1767 C CA . ILE A 1 217 ? 29.982 28.089 -54.587 1.00 90.12 217 ILE A CA 1
ATOM 1768 C C . ILE A 1 217 ? 31.090 29.151 -54.655 1.00 90.12 217 ILE A C 1
ATOM 1770 O O . ILE A 1 217 ? 30.912 30.169 -55.321 1.00 90.12 217 ILE A O 1
ATOM 1774 N N . ALA A 1 218 ? 32.252 28.902 -54.044 1.00 87.31 218 ALA A N 1
ATOM 1775 C CA . ALA A 1 218 ? 33.374 29.843 -54.040 1.00 87.31 218 ALA A CA 1
ATOM 1776 C C . ALA A 1 218 ? 33.874 30.184 -55.457 1.00 87.31 218 ALA A C 1
ATOM 1778 O O . ALA A 1 218 ? 34.067 31.357 -55.776 1.00 87.31 218 ALA A O 1
ATOM 1779 N N . VAL A 1 219 ? 34.027 29.179 -56.328 1.00 89.50 219 VAL A N 1
ATOM 1780 C CA . VAL A 1 219 ? 34.418 29.382 -57.734 1.00 89.50 219 VAL A CA 1
ATOM 1781 C C . VAL A 1 219 ? 33.369 30.204 -58.485 1.00 89.50 219 VAL A C 1
ATOM 1783 O O . VAL A 1 219 ? 33.730 31.119 -59.223 1.00 89.50 219 VAL A O 1
ATOM 1786 N N . SER A 1 220 ? 32.079 29.934 -58.264 1.00 87.38 220 SER A N 1
ATOM 1787 C CA . SER A 1 220 ? 30.987 30.688 -58.895 1.00 87.38 220 SER A CA 1
ATOM 1788 C C . SER A 1 220 ? 30.994 32.163 -58.474 1.00 87.38 220 SER A C 1
ATOM 1790 O O . SER A 1 220 ? 30.859 33.041 -59.326 1.00 87.38 220 SER A O 1
ATOM 1792 N N . TYR A 1 221 ? 31.226 32.453 -57.187 1.00 82.25 221 TYR A N 1
ATOM 1793 C CA . TYR A 1 221 ? 31.373 33.825 -56.684 1.00 82.25 221 TYR A CA 1
ATOM 1794 C C . TYR A 1 221 ? 32.592 34.545 -57.277 1.00 82.25 221 TYR A C 1
ATOM 1796 O O . TYR A 1 221 ? 32.478 35.701 -57.682 1.00 82.25 221 TYR A O 1
ATOM 1804 N N . LEU A 1 222 ? 33.748 33.877 -57.368 1.00 83.56 222 LEU A N 1
ATOM 1805 C CA . LEU A 1 222 ? 34.948 34.459 -57.981 1.00 83.56 222 LEU A CA 1
ATOM 1806 C C . LEU A 1 222 ? 34.737 34.761 -59.469 1.00 83.56 222 LEU A C 1
ATOM 1808 O O . LEU A 1 222 ? 35.124 35.830 -59.932 1.00 83.56 222 LEU A O 1
ATOM 1812 N N . TYR A 1 223 ? 34.084 33.859 -60.206 1.00 77.94 223 TYR A N 1
ATOM 1813 C CA . TYR A 1 223 ? 33.810 34.039 -61.634 1.00 77.94 223 TYR A CA 1
ATOM 1814 C C . TYR A 1 223 ? 32.831 35.191 -61.907 1.00 77.94 223 TYR A C 1
ATOM 1816 O O . TYR A 1 223 ? 33.000 35.928 -62.876 1.00 77.94 223 TYR A O 1
ATOM 1824 N N . LEU A 1 224 ? 31.826 35.374 -61.044 1.00 75.25 224 LEU A N 1
ATOM 1825 C CA . LEU A 1 224 ? 30.878 36.491 -61.129 1.00 75.25 224 LEU A CA 1
ATOM 1826 C C . LEU A 1 224 ? 31.537 37.838 -60.800 1.00 75.25 224 LEU A C 1
ATOM 1828 O O . LEU A 1 224 ? 31.279 38.817 -61.493 1.00 75.25 224 LEU A O 1
ATOM 1832 N N . ASN A 1 225 ? 32.425 37.881 -59.804 1.00 71.19 225 ASN A N 1
ATOM 1833 C CA . ASN A 1 225 ? 33.126 39.109 -59.415 1.00 71.19 225 ASN A CA 1
ATOM 1834 C C . ASN A 1 225 ? 34.229 39.534 -60.400 1.00 71.19 225 ASN A C 1
ATOM 1836 O O . ASN A 1 225 ? 34.571 40.706 -60.441 1.00 71.19 225 ASN A O 1
ATOM 1840 N N . HIS A 1 226 ? 34.779 38.614 -61.199 1.00 62.69 226 HIS A N 1
ATOM 1841 C CA . HIS A 1 226 ? 35.792 38.926 -62.220 1.00 62.69 226 HIS A CA 1
ATOM 1842 C C . HIS A 1 226 ? 35.207 39.384 -63.571 1.00 62.69 226 HIS A C 1
ATOM 1844 O O . HIS A 1 226 ? 35.966 39.727 -64.478 1.00 62.69 226 HIS A O 1
ATOM 1850 N N . ARG A 1 227 ? 33.877 39.330 -63.732 1.00 55.59 227 ARG A N 1
ATOM 1851 C CA . ARG A 1 227 ? 33.144 39.709 -64.956 1.00 55.59 227 ARG A CA 1
ATOM 1852 C C . ARG A 1 227 ? 32.496 41.101 -64.883 1.00 55.59 227 ARG A C 1
ATOM 1854 O O . ARG A 1 227 ? 31.771 41.459 -65.812 1.00 55.59 227 ARG A O 1
ATOM 1861 N N . VAL A 1 228 ? 32.744 41.838 -63.801 1.00 50.06 228 VAL A N 1
ATOM 1862 C CA . VAL A 1 228 ? 32.373 43.248 -63.577 1.00 50.06 228 VAL A CA 1
ATOM 1863 C C . VAL A 1 228 ? 33.626 44.097 -63.727 1.00 50.06 228 VAL A C 1
ATOM 1865 O O . VAL A 1 228 ? 33.523 45.166 -64.363 1.00 50.06 228 VAL A O 1
#

Radius of gyration: 33.01 Å; chains: 1; bounding box: 63×74×96 Å

Sequence (228 aa):
MSLSNQMFKCDCIKTNNLTKDELNRITDDVNKALIDPKGNELFESYLSQFKFLDGLVSLRLYNTCSEILNEKQNRSSQSNLSEESLELLITKVKMIKKTIEEEDITAIDFHIMTDLNKALEAKNKEKLLGVLERIKEECQNSLRDLHQNFRYLFRQSVTDIQLSSLDILPETLRRQVQKTWHQKYDALLSQNEQLKRQIVALDCAMKQKQKEVCLTIAVSYLYLNHRV

Secondary structure (DSSP, 8-state):
---------------TT--HHHHHHHHSSHHHHHHSHHHHHHHHHHHHHTT-HHHHHHHHHHHHHHHHHHHHHHHTTS----HHHHHHHHHHHHHHHHHHHHTT-TTS-HHHHHHHHHHHHTT-HHHHHHHHHHHHHHHHHHHHHHHHHHHHHHHHHHHHHHHHS-TTS-HHHHHHHHHHHHHHHHHHHHHHHHHHHHHHHHHHHHHHHHHHHHHHHHHHHHHHHTT-

Organism: NCBI:txid520822

pLDDT: mean 78.01, std 17.15, range [27.56, 95.44]

Foldseek 3Di:
DDPPPPPCPCPPFCPPDDDPVNLCQCLVALVSLLVDPVSLVRLLSLCVVVVVLLLNLLSVLLVLLVVLLVVVVVCVVPDDDDPVNLVVLLVSLVVSLVSCVVSVRPLDDPVLNVQSVVCSVVSDPVSNNVSSVVSNVSSSVVCRVVSVVVSVVVVVVVVVVVVVVVPPDPVVVVVVVVVVVVVVVVVVVVVVVVVVVVVVVVVVVVVVVVVVVVVVVVVVVVVVVVVD